Protein AF-C3ZBN2-F1 (afdb_monomer_lite)

Secondary structure (DSSP, 8-state):
--HHHHTT-HHHHHHHHHHHHHHHHHHHHSHHHHTSHHHHHHTTTTSPPPTT--THHHHHHHHHHHHHHHHHHHHHHHHHHHHHHHHHHHHHHHHHHHHHHHHHHHHHHHHHHHHHHHHHHHHHHHHHHHHHHHHHHHHHHHHHHHHHHHHHHHHHHHHHHHHHHHHHHHHHHHHHHHHHHHHHHHHHHHHHHHTSPPEEEEETTEEEEE-GGGSHHHHHHHHHHHHHHHHHHHHHHHHHHHHHHHHHHHHHHHHHHHHHHHHHHHHHHHHHHHHHHHHHHHHHHHHHHHHHHHHHHHHHHHHHHHHHHTT--HHHHTT--HHHHHHHHHTTT--GGG--HHHHHHHHHTTS-----

Foldseek 3Di:
DPPPVVVPDPVVVVVVVVVVVVVLCVQCVDPVSCPDPVNCVLCVVVNHDDPPDDCVVVVVVVVVVVVVVVVVVVVVVVVVVVVVVVVVVVVVVVVVVVVVVVVVVVVVVVVVVVVVVVVVVVVVVVVVVVVVVVVVVVVVVVVVVVVVVVVVVVVVVVVVVVVVVVVVVVVVVVVVVVVVVVVVVVVVVVVVLVVDDFDFDDDPRDTDGDRPPPPPVVVVVVVVVVVVVVVVVVVVVVVVVVVVVVVVVVVVVVVVVVVVVVVVVVVVVVVVVVVVVVVVVVVVVVVLLVVQLVVQVVLLVVLLVLCVVLPHDPVLSVVDDSVVVSVVQVVVVDGSVRRDVVVVVVSVVSNDHDPDD

Structure (mmCIF, N/CA/C/O backbone):
data_AF-C3ZBN2-F1
#
_entry.id   AF-C3ZBN2-F1
#
loop_
_atom_site.group_PDB
_atom_site.id
_atom_site.type_symbol
_atom_site.label_atom_id
_atom_site.label_alt_id
_atom_site.label_comp_id
_atom_site.label_asym_id
_atom_site.label_entity_id
_atom_site.label_seq_id
_atom_site.pdbx_PDB_ins_code
_atom_site.Cartn_x
_atom_site.Cartn_y
_atom_site.Cartn_z
_atom_site.occupancy
_atom_site.B_iso_or_equiv
_atom_site.auth_seq_id
_atom_site.auth_comp_id
_atom_site.auth_asym_id
_atom_site.auth_atom_id
_atom_site.pdbx_PDB_model_num
ATOM 1 N N . MET A 1 1 ? 56.406 -13.272 -60.581 1.00 39.88 1 MET A N 1
ATOM 2 C CA . MET A 1 1 ? 57.512 -12.793 -61.443 1.00 39.88 1 MET A CA 1
ATOM 3 C C . MET A 1 1 ? 57.565 -13.459 -62.835 1.00 39.88 1 MET A C 1
ATOM 5 O O . MET A 1 1 ? 58.467 -13.144 -63.591 1.00 39.88 1 MET A O 1
ATOM 9 N N . PHE A 1 2 ? 56.596 -14.309 -63.231 1.00 39.50 2 PHE A N 1
ATOM 10 C CA . PHE A 1 2 ? 56.596 -15.006 -64.538 1.00 39.50 2 PHE A CA 1
ATOM 11 C C . PHE A 1 2 ? 55.831 -14.295 -65.682 1.00 39.50 2 PHE A C 1
ATOM 13 O O . PHE A 1 2 ? 56.017 -14.656 -66.838 1.00 39.50 2 PHE A O 1
ATOM 20 N N . CYS A 1 3 ? 55.006 -13.272 -65.413 1.00 44.00 3 CYS A N 1
ATOM 21 C CA . CYS A 1 3 ? 54.182 -12.644 -66.464 1.00 44.00 3 CYS A CA 1
ATOM 22 C C . CYS A 1 3 ? 54.918 -11.654 -67.379 1.00 44.00 3 CYS A C 1
ATOM 24 O O . CYS A 1 3 ? 54.464 -11.430 -68.494 1.00 44.00 3 CYS A O 1
ATOM 26 N N . VAL A 1 4 ? 56.032 -11.050 -66.956 1.00 48.91 4 VAL A N 1
ATOM 27 C CA . VAL A 1 4 ? 56.666 -9.979 -67.754 1.00 48.91 4 VAL A CA 1
ATOM 28 C C . VAL A 1 4 ? 57.438 -10.543 -68.957 1.00 48.91 4 VAL A C 1
ATOM 30 O O . VAL A 1 4 ? 57.505 -9.895 -69.998 1.00 48.91 4 VAL A O 1
ATOM 33 N N . HIS A 1 5 ? 57.950 -11.778 -68.874 1.00 47.72 5 HIS A N 1
ATOM 34 C CA . HIS A 1 5 ? 58.738 -12.380 -69.957 1.00 47.72 5 HIS A CA 1
ATOM 35 C C . HIS A 1 5 ? 57.914 -12.919 -71.137 1.00 47.72 5 HIS A C 1
ATOM 37 O O . HIS A 1 5 ? 58.434 -12.946 -72.251 1.00 47.72 5 HIS A O 1
ATOM 43 N N . LEU A 1 6 ? 56.637 -13.284 -70.955 1.00 55.59 6 LEU A N 1
ATOM 44 C CA . LEU A 1 6 ? 55.788 -13.694 -72.088 1.00 55.59 6 LEU A CA 1
ATOM 45 C C . LEU A 1 6 ? 55.342 -12.510 -72.962 1.00 55.59 6 LEU A C 1
ATOM 47 O O . LEU A 1 6 ? 55.090 -12.693 -74.152 1.00 55.59 6 LEU A O 1
ATOM 51 N N . SER A 1 7 ? 55.295 -11.297 -72.405 1.00 60.19 7 SER A N 1
ATOM 52 C CA . SER A 1 7 ? 54.804 -10.091 -73.087 1.00 60.19 7 SER A CA 1
ATOM 53 C C . SER A 1 7 ? 55.649 -9.658 -74.289 1.00 60.19 7 SER A C 1
ATOM 55 O O . SER A 1 7 ? 55.139 -8.957 -75.161 1.00 60.19 7 SER A O 1
ATOM 57 N N . TYR A 1 8 ? 56.916 -10.086 -74.348 1.00 76.00 8 TYR A N 1
ATOM 58 C CA . TYR A 1 8 ? 57.871 -9.715 -75.398 1.00 76.00 8 TYR A CA 1
ATOM 59 C C . TYR A 1 8 ? 58.212 -10.866 -76.360 1.00 76.00 8 TYR A C 1
ATOM 61 O O . TYR A 1 8 ? 59.092 -10.724 -77.207 1.00 76.00 8 TYR A O 1
ATOM 69 N N . HIS A 1 9 ? 57.536 -12.017 -76.257 1.00 85.00 9 HIS A N 1
ATOM 70 C CA . HIS A 1 9 ? 57.807 -13.151 -77.141 1.00 85.00 9 HIS A CA 1
ATOM 71 C C . HIS A 1 9 ? 57.365 -12.837 -78.591 1.00 85.00 9 HIS A C 1
ATOM 73 O O . HIS A 1 9 ? 56.203 -12.471 -78.792 1.00 85.00 9 HIS A O 1
ATOM 79 N N . PRO A 1 10 ? 58.209 -13.031 -79.627 1.00 85.00 10 PRO A N 1
ATOM 80 C CA . PRO A 1 10 ? 57.896 -12.616 -81.001 1.00 85.00 10 PRO A CA 1
ATOM 81 C C . PRO A 1 10 ? 56.586 -13.192 -81.553 1.00 85.00 10 PRO A C 1
ATOM 83 O O . PRO A 1 10 ? 55.800 -12.472 -82.165 1.00 85.00 10 PRO A O 1
ATOM 86 N N . ALA A 1 11 ? 56.302 -14.471 -81.280 1.00 85.94 11 ALA A N 1
ATOM 87 C CA . ALA A 1 11 ? 55.051 -15.102 -81.709 1.00 85.94 11 ALA A CA 1
ATOM 88 C C . ALA A 1 11 ? 53.814 -14.480 -81.032 1.00 85.94 11 ALA A C 1
ATOM 90 O O . ALA A 1 11 ? 52.782 -14.303 -81.676 1.00 85.94 11 ALA A O 1
ATOM 91 N N . PHE A 1 12 ? 53.933 -14.094 -79.755 1.00 86.62 12 PHE A N 1
ATOM 92 C CA . PHE A 1 12 ? 52.861 -13.426 -79.018 1.00 86.62 12 PHE A CA 1
ATOM 93 C C . PHE A 1 12 ? 52.629 -12.012 -79.557 1.00 86.62 12 PHE A C 1
ATOM 95 O O . PHE A 1 12 ? 51.488 -11.633 -79.807 1.00 86.62 12 PHE A O 1
ATOM 102 N N . ILE A 1 13 ? 53.703 -11.258 -79.819 1.00 88.06 13 ILE A N 1
ATOM 103 C CA . ILE A 1 13 ? 53.622 -9.926 -80.436 1.00 88.06 13 ILE A CA 1
ATOM 104 C C . ILE A 1 13 ? 52.955 -10.017 -81.812 1.00 88.06 13 ILE A C 1
ATOM 106 O O . ILE A 1 13 ? 52.037 -9.251 -82.093 1.00 88.06 13 ILE A O 1
ATOM 110 N N . GLN A 1 14 ? 53.355 -10.979 -82.649 1.00 88.62 14 GLN A N 1
ATOM 111 C CA . GLN A 1 14 ? 52.780 -11.147 -83.983 1.00 88.62 14 GLN A CA 1
ATOM 112 C C . GLN A 1 14 ? 51.290 -11.513 -83.922 1.00 88.62 14 GLN A C 1
ATOM 114 O O . GLN A 1 14 ? 50.484 -10.957 -84.670 1.00 88.62 14 GLN A O 1
ATOM 119 N N . GLN A 1 15 ? 50.901 -12.419 -83.021 1.00 89.19 15 GLN A N 1
ATOM 120 C CA . GLN A 1 15 ? 49.498 -12.778 -82.820 1.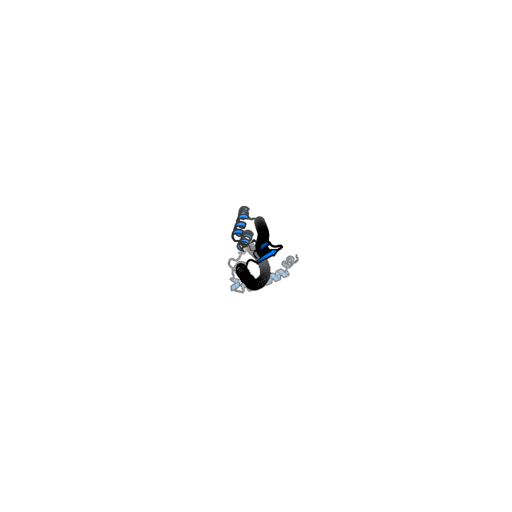00 89.19 15 GLN A CA 1
ATOM 121 C C . GLN A 1 15 ? 48.682 -11.591 -82.292 1.00 89.19 15 GLN A C 1
ATOM 123 O O . GLN A 1 15 ? 47.592 -11.322 -82.799 1.00 89.19 15 GLN A O 1
ATOM 128 N N . ARG A 1 16 ? 49.225 -10.840 -81.328 1.00 88.75 16 ARG A N 1
ATOM 129 C CA . ARG A 1 16 ? 48.601 -9.629 -80.788 1.00 88.75 16 ARG A CA 1
ATOM 130 C C . ARG A 1 16 ? 48.435 -8.559 -81.862 1.00 88.75 16 ARG A C 1
ATOM 132 O O . ARG A 1 16 ? 47.369 -7.963 -81.944 1.00 88.75 16 ARG A O 1
ATOM 139 N N . GLN A 1 17 ? 49.439 -8.349 -82.711 1.00 90.00 17 GLN A N 1
ATOM 140 C CA . GLN A 1 17 ? 49.368 -7.399 -83.820 1.00 90.00 17 GLN A CA 1
ATOM 141 C C . GLN A 1 17 ? 48.275 -7.786 -84.823 1.00 90.00 17 GLN A C 1
ATOM 143 O O . GLN A 1 17 ? 47.502 -6.925 -85.234 1.00 90.00 17 GLN A O 1
ATOM 148 N N . ARG A 1 18 ? 48.165 -9.074 -85.187 1.00 89.88 18 ARG A N 1
ATOM 149 C CA . ARG A 1 18 ? 47.073 -9.559 -86.052 1.00 89.88 18 ARG A CA 1
ATOM 150 C C . ARG A 1 18 ? 45.706 -9.302 -85.419 1.00 89.88 18 ARG A C 1
ATOM 152 O O . ARG A 1 18 ? 44.859 -8.694 -86.059 1.00 89.88 18 ARG A O 1
ATOM 159 N N . GLY A 1 19 ? 45.532 -9.675 -84.151 1.00 92.94 19 GLY A N 1
ATOM 160 C CA . GLY A 1 19 ? 44.279 -9.448 -83.428 1.00 92.94 19 GLY A CA 1
ATOM 161 C C . GLY A 1 19 ? 43.914 -7.966 -83.301 1.00 92.94 19 GLY A C 1
ATOM 162 O O . GLY A 1 19 ? 42.758 -7.606 -83.494 1.00 92.94 19 GLY A O 1
ATOM 163 N N . LEU A 1 20 ? 44.894 -7.093 -83.039 1.00 91.94 20 LEU A N 1
ATOM 164 C CA . LEU A 1 20 ? 44.685 -5.643 -83.022 1.00 91.94 20 LEU A CA 1
ATOM 165 C C . LEU A 1 20 ? 44.275 -5.121 -84.400 1.00 91.94 20 LEU A C 1
ATOM 167 O O . LEU A 1 20 ? 43.335 -4.343 -84.488 1.00 91.94 20 LEU A O 1
ATOM 171 N N . ASN A 1 21 ? 44.917 -5.571 -85.478 1.00 89.25 21 ASN A N 1
ATOM 172 C CA . ASN A 1 21 ? 44.548 -5.162 -86.834 1.00 89.25 21 ASN A CA 1
ATOM 173 C C . ASN A 1 21 ? 43.123 -5.595 -87.205 1.00 89.25 21 ASN A C 1
ATOM 175 O O . ASN A 1 21 ? 42.376 -4.802 -87.780 1.00 89.25 21 ASN A O 1
ATOM 179 N N . ASP A 1 22 ? 42.730 -6.821 -86.856 1.00 93.12 22 ASP A N 1
ATOM 180 C CA . ASP A 1 22 ? 41.368 -7.312 -87.080 1.00 93.12 22 ASP A CA 1
ATOM 181 C C . ASP A 1 22 ? 40.350 -6.525 -86.242 1.00 93.12 22 ASP A C 1
ATOM 183 O O . ASP A 1 22 ? 39.301 -6.125 -86.748 1.00 93.12 22 ASP A O 1
ATOM 187 N N . PHE A 1 23 ? 40.684 -6.224 -84.983 1.00 92.75 23 PHE A N 1
ATOM 188 C CA . PHE A 1 23 ? 39.873 -5.374 -84.114 1.00 92.75 23 PHE A CA 1
ATOM 189 C C . PHE A 1 23 ? 39.684 -3.972 -84.701 1.00 92.75 23 PHE A C 1
ATOM 191 O O . PHE A 1 23 ? 38.551 -3.514 -84.819 1.00 92.75 23 PHE A O 1
ATOM 198 N N . ILE A 1 24 ? 40.767 -3.314 -85.121 1.00 92.94 24 ILE A N 1
ATOM 199 C CA . ILE A 1 24 ? 40.727 -1.982 -85.737 1.00 92.94 24 ILE A CA 1
ATOM 200 C C . ILE A 1 24 ? 39.868 -2.013 -87.003 1.00 92.94 24 ILE A C 1
ATOM 202 O O . ILE A 1 24 ? 39.017 -1.146 -87.189 1.00 92.94 24 ILE A O 1
ATOM 206 N N . ARG A 1 25 ? 40.039 -3.031 -87.856 1.00 91.25 25 ARG A N 1
ATOM 207 C CA . ARG A 1 25 ? 39.244 -3.195 -89.080 1.00 91.25 25 ARG A CA 1
ATOM 208 C C . ARG A 1 25 ? 37.753 -3.320 -88.773 1.00 91.25 25 ARG A C 1
ATOM 210 O O . ARG A 1 25 ? 36.946 -2.676 -89.435 1.00 91.25 25 ARG A O 1
ATOM 217 N N . ASN A 1 26 ? 37.392 -4.112 -87.767 1.00 92.44 26 ASN A N 1
ATOM 218 C CA . ASN A 1 26 ? 36.001 -4.278 -87.350 1.00 92.44 26 ASN A CA 1
ATOM 219 C C . ASN A 1 26 ? 35.431 -2.990 -86.739 1.00 92.44 26 ASN A C 1
ATOM 221 O O . ASN A 1 26 ? 34.313 -2.595 -87.068 1.00 92.44 26 ASN A O 1
ATOM 225 N N . LEU A 1 27 ? 36.214 -2.313 -85.896 1.00 91.81 27 LEU A N 1
ATOM 226 C CA . LEU A 1 27 ? 35.835 -1.068 -85.233 1.00 91.81 27 LEU A CA 1
ATOM 227 C C . LEU A 1 27 ? 35.594 0.064 -86.241 1.00 91.81 27 LEU A C 1
ATOM 229 O O . LEU A 1 27 ? 34.576 0.749 -86.167 1.00 91.81 27 LEU A O 1
ATOM 233 N N . LEU A 1 28 ? 36.496 0.231 -87.213 1.00 90.62 28 LEU A N 1
ATOM 234 C CA . LEU A 1 28 ? 36.374 1.239 -88.271 1.00 90.62 28 LEU A CA 1
ATOM 235 C C . LEU A 1 28 ? 35.364 0.840 -89.361 1.00 90.62 28 LEU A C 1
ATOM 237 O O . LEU A 1 28 ? 34.822 1.709 -90.039 1.00 90.62 28 LEU A O 1
ATOM 241 N N . GLY A 1 29 ? 35.069 -0.456 -89.512 1.00 89.12 29 GLY A N 1
ATOM 242 C CA . GLY A 1 29 ? 34.026 -0.957 -90.411 1.00 89.12 29 GLY A CA 1
ATOM 243 C C . GLY A 1 29 ? 32.601 -0.629 -89.946 1.00 89.12 29 GLY A C 1
ATOM 244 O O . GLY A 1 29 ? 31.683 -0.564 -90.764 1.00 89.12 29 GLY A O 1
ATOM 245 N N . GLN A 1 30 ? 32.398 -0.375 -88.649 1.00 91.81 30 GLN A N 1
ATOM 246 C CA . GLN A 1 30 ? 31.110 0.032 -88.088 1.00 91.81 30 GLN A CA 1
ATOM 247 C C . GLN A 1 30 ? 30.979 1.561 -88.069 1.00 91.81 30 GLN A C 1
ATOM 249 O O . GLN A 1 30 ? 31.547 2.242 -87.217 1.00 91.81 30 GLN A O 1
ATOM 254 N N . ARG A 1 31 ? 30.167 2.108 -88.985 1.00 87.56 31 ARG A N 1
ATOM 255 C CA . ARG A 1 31 ? 30.022 3.561 -89.213 1.00 87.56 31 ARG A CA 1
ATOM 256 C C . ARG A 1 31 ? 29.735 4.376 -87.947 1.00 87.56 31 ARG A C 1
ATOM 258 O O . ARG A 1 31 ? 30.247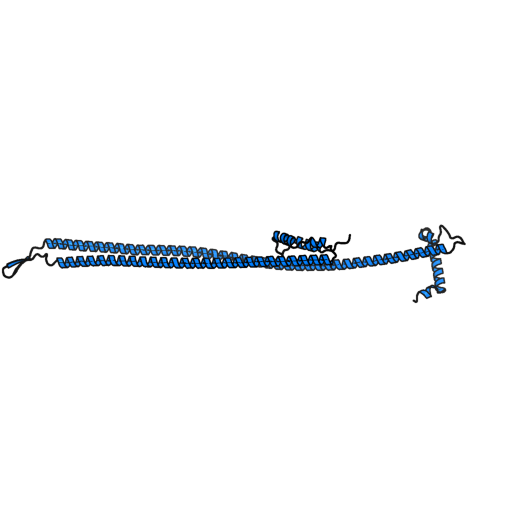 5.483 -87.816 1.00 87.56 31 ARG A O 1
ATOM 265 N N . GLU A 1 32 ? 28.922 3.855 -87.036 1.00 91.06 32 GLU A N 1
ATOM 266 C CA . GLU A 1 32 ? 28.539 4.572 -85.814 1.00 91.06 32 GLU A CA 1
ATOM 267 C C . GLU A 1 32 ? 29.631 4.519 -84.735 1.00 91.06 32 GLU A C 1
ATOM 269 O O . GLU A 1 32 ? 29.850 5.504 -84.033 1.00 91.06 32 GLU A O 1
ATOM 274 N N . MET A 1 33 ? 30.401 3.428 -84.663 1.00 88.31 33 MET A N 1
ATOM 275 C CA . MET A 1 33 ? 31.560 3.332 -83.767 1.00 88.31 33 MET A CA 1
ATOM 276 C C . MET A 1 33 ? 32.715 4.210 -84.246 1.00 88.31 33 MET A C 1
ATOM 278 O O . MET A 1 33 ? 33.300 4.935 -83.442 1.00 88.31 33 MET A O 1
ATOM 282 N N . ALA A 1 34 ? 32.981 4.232 -85.555 1.00 88.25 34 ALA A N 1
ATOM 283 C CA . ALA A 1 34 ? 34.007 5.079 -86.161 1.00 88.25 34 ALA A CA 1
ATOM 284 C C . ALA A 1 34 ? 33.775 6.586 -85.919 1.00 88.25 34 ALA A C 1
ATOM 286 O O . ALA A 1 34 ? 34.729 7.356 -85.856 1.00 88.25 34 ALA A O 1
ATOM 287 N N . LYS A 1 35 ? 32.514 7.013 -85.752 1.00 89.75 35 LYS A N 1
ATOM 288 C CA . LYS A 1 35 ? 32.147 8.406 -85.437 1.00 89.75 35 LYS A CA 1
ATOM 289 C C . LYS A 1 35 ? 32.168 8.735 -83.944 1.00 89.75 35 LYS A C 1
ATOM 291 O O . LYS A 1 35 ? 32.050 9.911 -83.591 1.00 89.75 35 LYS A O 1
ATOM 296 N N . SER A 1 36 ? 32.257 7.735 -83.069 1.00 91.88 36 SER A N 1
ATOM 297 C CA . SER A 1 36 ? 32.242 7.972 -81.628 1.00 91.88 36 SER A CA 1
ATOM 298 C C . SER A 1 36 ? 33.463 8.794 -81.206 1.00 91.88 36 SER A C 1
ATOM 300 O O . SER A 1 36 ? 34.564 8.621 -81.735 1.00 91.88 36 SER A O 1
ATOM 302 N N . LEU A 1 37 ? 33.267 9.707 -80.251 1.00 84.25 37 LEU A N 1
ATOM 303 C CA . LEU A 1 37 ? 34.324 10.600 -79.774 1.00 84.25 37 LEU A CA 1
ATOM 304 C C . LEU A 1 37 ? 35.581 9.841 -79.295 1.00 84.25 37 LEU A C 1
ATOM 306 O O . LEU A 1 37 ? 36.670 10.232 -79.709 1.00 84.25 37 LEU A O 1
ATOM 310 N N . PRO A 1 38 ? 35.484 8.731 -78.531 1.00 85.31 38 PRO A N 1
ATOM 311 C CA . PRO A 1 38 ? 36.670 7.991 -78.095 1.00 85.31 38 PRO A CA 1
ATOM 312 C C . PRO A 1 38 ? 37.481 7.411 -79.257 1.00 85.31 38 PRO A C 1
ATOM 314 O O . PRO A 1 38 ? 38.706 7.476 -79.240 1.00 85.31 38 PRO A O 1
ATOM 317 N N . VAL A 1 39 ? 36.815 6.882 -80.290 1.00 87.62 39 VAL A N 1
ATOM 318 C CA . VAL A 1 39 ? 37.485 6.297 -81.465 1.00 87.62 39 VAL A CA 1
ATOM 319 C C . VAL A 1 39 ? 38.139 7.389 -82.309 1.00 87.62 39 VAL A C 1
ATOM 321 O O . VAL A 1 39 ? 39.295 7.249 -82.707 1.00 87.62 39 VAL A O 1
ATOM 324 N N . ARG A 1 40 ? 37.439 8.509 -82.526 1.00 87.25 40 ARG A N 1
ATOM 325 C CA . ARG A 1 40 ? 37.986 9.672 -83.239 1.00 87.25 40 ARG A CA 1
ATOM 326 C C . ARG A 1 40 ? 39.199 10.268 -82.530 1.00 87.25 40 ARG A C 1
ATOM 328 O O . ARG A 1 40 ? 40.177 10.583 -83.201 1.00 87.25 40 ARG A O 1
ATOM 335 N N . MET A 1 41 ? 39.159 10.367 -81.199 1.00 82.31 41 MET A N 1
ATOM 336 C CA . MET A 1 41 ? 40.287 10.837 -80.391 1.00 82.31 41 MET A CA 1
ATOM 337 C C . MET A 1 41 ? 41.461 9.851 -80.415 1.00 82.31 41 MET A C 1
ATOM 339 O O . MET A 1 41 ? 42.587 10.273 -80.655 1.00 82.31 41 MET A O 1
ATOM 343 N N . PHE A 1 42 ? 41.206 8.550 -80.235 1.00 84.75 42 PHE A N 1
ATOM 344 C CA . PHE A 1 42 ? 42.252 7.521 -80.191 1.00 84.75 42 PHE A CA 1
ATOM 345 C C . PHE A 1 42 ? 43.035 7.417 -81.507 1.00 84.75 42 PHE A C 1
ATOM 347 O O . PHE A 1 42 ? 44.262 7.382 -81.496 1.00 84.75 42 PHE A O 1
ATOM 354 N N . PHE A 1 43 ? 42.341 7.399 -82.651 1.00 84.88 43 PHE A N 1
ATOM 355 C CA . PHE A 1 43 ? 42.983 7.348 -83.974 1.00 84.88 43 PHE A CA 1
ATOM 356 C C . PHE A 1 43 ? 43.329 8.727 -84.545 1.00 84.88 43 PHE A C 1
ATOM 358 O O . PHE A 1 43 ? 43.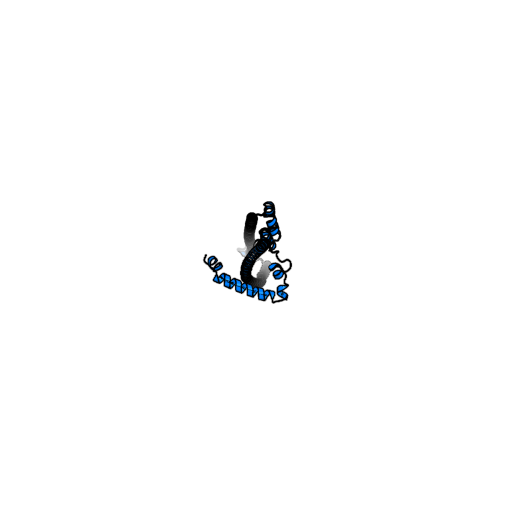824 8.803 -85.668 1.00 84.88 43 PHE A O 1
ATOM 365 N N . ARG A 1 44 ? 43.046 9.811 -83.809 1.00 81.25 44 ARG A N 1
ATOM 366 C CA . ARG A 1 44 ? 43.211 11.199 -84.265 1.00 81.25 44 ARG A CA 1
ATOM 367 C C . ARG A 1 44 ? 42.581 11.463 -85.643 1.00 81.25 44 ARG A C 1
ATOM 369 O O . ARG A 1 44 ? 43.163 12.146 -86.478 1.00 81.25 44 ARG A O 1
ATOM 376 N N . LEU A 1 45 ? 41.372 10.944 -85.883 1.00 83.75 45 LEU A N 1
ATOM 377 C CA . LEU A 1 45 ? 40.708 11.024 -87.198 1.00 83.75 45 LEU A CA 1
ATOM 378 C C . LEU A 1 45 ? 40.402 12.464 -87.643 1.00 83.75 45 LEU A C 1
ATOM 380 O O . LEU A 1 45 ? 40.306 12.721 -88.839 1.00 83.75 45 LEU A O 1
ATOM 384 N N . ASP A 1 46 ? 40.255 13.387 -86.691 1.00 85.38 46 ASP A N 1
ATOM 385 C CA . ASP A 1 46 ? 39.961 14.802 -86.956 1.00 85.38 46 ASP A CA 1
ATOM 386 C C . ASP A 1 46 ? 41.213 15.684 -87.065 1.00 85.38 46 ASP A C 1
ATOM 388 O O . ASP A 1 46 ? 41.138 16.783 -87.605 1.00 85.38 46 ASP A O 1
ATOM 392 N N . ASN A 1 47 ? 42.349 15.220 -86.536 1.00 82.38 47 ASN A N 1
ATOM 393 C CA . ASN A 1 47 ? 43.622 15.940 -86.553 1.00 82.38 47 ASN A CA 1
ATOM 394 C C . ASN A 1 47 ? 44.786 14.939 -86.697 1.00 82.38 47 ASN A C 1
ATOM 396 O O . ASN A 1 47 ? 45.462 14.644 -85.697 1.00 82.38 47 ASN A O 1
ATOM 400 N N . PRO A 1 48 ? 44.953 14.345 -87.896 1.00 79.69 48 PRO A N 1
ATOM 401 C CA . PRO A 1 48 ? 45.924 13.283 -88.126 1.00 79.69 48 PRO A CA 1
ATOM 402 C C . PRO A 1 48 ? 47.354 13.803 -87.925 1.00 79.69 48 PRO A C 1
ATOM 404 O O . PRO A 1 48 ? 47.628 14.952 -88.267 1.00 79.69 48 PRO A O 1
ATOM 407 N N . PRO A 1 49 ? 48.266 12.980 -87.382 1.00 74.19 49 PRO A N 1
ATOM 408 C CA . PRO A 1 49 ? 49.633 13.412 -87.128 1.00 74.19 49 PRO A CA 1
ATOM 409 C C . PRO A 1 49 ? 50.387 13.705 -88.430 1.00 74.19 49 PRO A C 1
ATOM 411 O O . PRO A 1 49 ? 50.276 12.954 -89.404 1.00 74.19 49 PRO A O 1
ATOM 414 N N . GLU A 1 50 ? 51.175 14.781 -88.447 1.00 76.12 50 GLU A N 1
ATOM 415 C CA . GLU A 1 50 ? 52.066 15.079 -89.570 1.00 76.12 50 GLU A CA 1
ATOM 416 C C . GLU A 1 50 ? 53.246 14.085 -89.604 1.00 76.12 50 GLU A C 1
ATOM 418 O O . GLU A 1 50 ? 53.634 13.561 -88.560 1.00 76.12 50 GLU A O 1
ATOM 423 N N . PRO A 1 51 ? 53.876 13.815 -90.768 1.00 71.94 51 PRO A N 1
ATOM 424 C CA . PRO A 1 51 ? 54.965 12.831 -90.883 1.00 71.94 51 PRO A CA 1
ATOM 425 C C . PRO A 1 51 ? 56.189 13.085 -89.987 1.00 71.94 51 PRO A C 1
ATOM 427 O O . PRO A 1 51 ? 57.049 12.214 -89.876 1.00 71.94 51 PRO A O 1
ATOM 430 N N . HIS A 1 52 ? 56.285 14.279 -89.401 1.00 66.81 52 HIS A N 1
ATOM 431 C CA . HIS A 1 52 ? 57.352 14.719 -88.508 1.00 66.81 52 HIS A CA 1
ATOM 432 C C . HIS A 1 52 ? 56.854 15.047 -87.089 1.00 66.81 52 HIS A C 1
ATOM 434 O O . HIS A 1 52 ? 57.641 15.544 -86.289 1.00 66.81 52 HIS A O 1
ATOM 440 N N . GLU A 1 53 ? 55.572 14.813 -86.772 1.00 67.00 53 GLU A N 1
ATOM 441 C CA . GLU A 1 53 ? 55.107 14.902 -85.386 1.00 67.00 53 GLU A CA 1
ATOM 442 C C . GLU A 1 53 ? 55.792 13.804 -84.561 1.00 67.00 53 GLU A C 1
ATOM 444 O O . GLU A 1 53 ? 55.656 12.608 -84.842 1.00 67.00 53 GLU A O 1
ATOM 449 N N . ASP A 1 54 ? 56.530 14.220 -83.532 1.00 64.06 54 ASP A N 1
ATOM 450 C CA . ASP A 1 54 ? 57.207 13.314 -82.614 1.00 64.06 54 ASP A CA 1
ATOM 451 C C . ASP A 1 54 ? 56.199 12.505 -81.777 1.00 64.06 54 ASP A C 1
ATOM 453 O O . ASP A 1 54 ? 55.085 12.939 -81.471 1.00 64.06 54 ASP A O 1
ATOM 457 N N . LEU A 1 55 ? 56.626 11.310 -81.354 1.00 73.25 55 LEU A N 1
ATOM 458 C CA . LEU A 1 55 ? 55.882 10.332 -80.535 1.00 73.25 55 LEU A CA 1
ATOM 459 C C . LEU A 1 55 ? 55.281 10.889 -79.223 1.00 73.25 55 LEU A C 1
ATOM 461 O O . LEU A 1 55 ? 54.526 10.187 -78.546 1.00 73.25 55 LEU A O 1
ATOM 465 N N . GLU A 1 56 ? 55.600 12.129 -78.866 1.00 78.06 56 GLU A N 1
ATOM 466 C CA . GLU A 1 56 ? 55.211 12.832 -77.6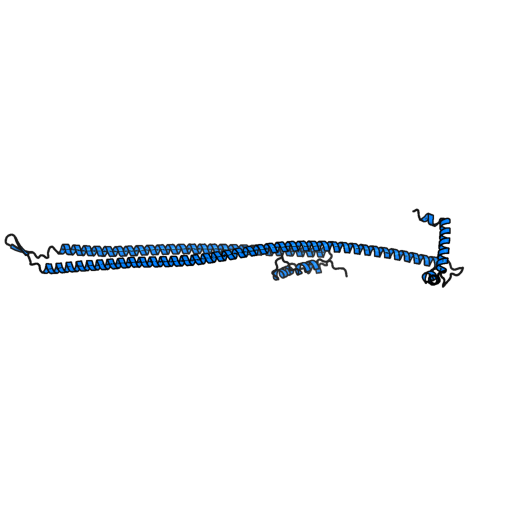47 1.00 78.06 56 GLU A CA 1
ATOM 467 C C . GLU A 1 56 ? 53.687 12.900 -77.454 1.00 78.06 56 GLU A C 1
ATOM 469 O O . GLU A 1 56 ? 53.187 12.556 -76.384 1.00 78.06 56 GLU A O 1
ATOM 474 N N . ALA A 1 57 ? 52.912 13.233 -78.493 1.00 73.94 57 ALA A N 1
ATOM 475 C CA . ALA A 1 57 ? 51.452 13.336 -78.374 1.00 73.94 57 ALA A CA 1
ATOM 476 C C . ALA A 1 57 ? 50.788 11.989 -78.017 1.00 73.94 57 ALA A C 1
ATOM 478 O O . ALA A 1 57 ? 49.839 11.938 -77.231 1.00 73.94 57 ALA A O 1
ATOM 479 N N . SER A 1 58 ? 51.308 10.880 -78.558 1.00 76.06 58 SER A N 1
ATOM 480 C CA . SER A 1 58 ? 50.828 9.536 -78.215 1.00 76.06 58 SER A CA 1
ATOM 481 C C . SER A 1 58 ? 51.229 9.139 -76.796 1.00 76.06 58 SER A C 1
ATOM 483 O O . SER A 1 58 ? 50.454 8.459 -76.125 1.00 76.06 58 SER A O 1
ATOM 485 N N . GLN A 1 59 ? 52.419 9.537 -76.342 1.00 82.31 59 GLN A N 1
ATOM 486 C CA . GLN A 1 59 ? 52.884 9.267 -74.982 1.00 82.31 59 GLN A CA 1
ATOM 487 C C . GLN A 1 59 ? 52.027 10.011 -73.956 1.00 82.31 59 GLN A C 1
ATOM 489 O O . GLN A 1 59 ? 51.535 9.382 -73.026 1.00 82.31 59 GLN A O 1
ATOM 494 N N . LEU A 1 60 ? 51.753 11.301 -74.181 1.00 82.81 60 LEU A N 1
ATOM 495 C CA . LEU A 1 60 ? 50.894 12.113 -73.312 1.00 82.81 60 LEU A CA 1
ATOM 496 C C . LEU A 1 60 ? 49.479 11.533 -73.183 1.00 82.81 60 LEU A C 1
ATOM 498 O O . LEU A 1 60 ? 48.930 11.469 -72.083 1.00 82.81 60 LEU A O 1
ATOM 502 N N . TYR A 1 61 ? 48.894 11.065 -74.290 1.00 80.62 61 TYR A N 1
ATOM 503 C CA . TYR A 1 61 ? 47.575 10.434 -74.262 1.00 80.62 61 TYR A CA 1
ATOM 504 C C . TYR A 1 61 ? 47.579 9.100 -73.497 1.00 80.62 61 TYR A C 1
ATOM 506 O O . TYR A 1 61 ? 46.696 8.862 -72.670 1.00 80.62 61 TYR A O 1
ATOM 514 N N . CYS A 1 62 ? 48.586 8.248 -73.719 1.00 83.25 62 CYS A N 1
ATOM 515 C CA . CYS A 1 62 ? 48.751 7.008 -72.958 1.00 83.25 62 CYS A CA 1
ATOM 516 C C . CYS A 1 62 ? 48.919 7.281 -71.457 1.00 83.25 62 CYS A C 1
ATOM 518 O O . CYS A 1 62 ? 48.239 6.643 -70.656 1.00 83.25 62 CYS A O 1
ATOM 520 N N . SER A 1 63 ? 49.740 8.264 -71.078 1.00 86.62 63 SER A N 1
ATOM 521 C CA . SER A 1 63 ? 49.913 8.669 -69.679 1.00 86.62 63 SER A CA 1
ATOM 522 C C . SER A 1 63 ? 48.605 9.166 -69.055 1.00 86.62 63 SER A C 1
ATOM 524 O O . SER A 1 63 ? 48.256 8.749 -67.957 1.00 86.62 63 SER A O 1
ATOM 526 N N . SER A 1 64 ? 47.803 9.954 -69.779 1.00 87.25 64 SER A N 1
ATOM 527 C CA . SER A 1 64 ? 46.487 10.398 -69.292 1.00 87.25 64 SER A CA 1
ATOM 528 C C . SER A 1 64 ? 45.506 9.236 -69.053 1.00 87.25 64 SER A C 1
ATOM 530 O O . SER A 1 64 ? 44.720 9.257 -68.097 1.00 87.25 64 SER A O 1
ATOM 532 N N . LEU A 1 65 ? 45.546 8.192 -69.887 1.00 85.44 65 LEU A N 1
ATOM 533 C CA . LEU A 1 65 ? 44.754 6.978 -69.665 1.00 85.44 65 LEU A CA 1
ATOM 534 C C . LEU A 1 65 ? 45.255 6.181 -68.456 1.00 85.44 65 LEU A C 1
ATOM 536 O O . LEU A 1 65 ? 44.438 5.654 -67.701 1.00 85.44 65 LEU A O 1
ATOM 540 N N . GLU A 1 66 ? 46.570 6.102 -68.252 1.00 91.44 66 GLU A N 1
ATOM 541 C CA . GLU A 1 66 ? 47.160 5.482 -67.062 1.00 91.44 66 GLU A CA 1
ATOM 542 C C . GLU A 1 66 ? 46.717 6.210 -65.787 1.00 91.44 66 GLU A C 1
ATOM 544 O O . GLU A 1 66 ? 46.244 5.553 -64.855 1.00 91.44 66 GLU A O 1
ATOM 549 N N . ASP A 1 67 ? 46.739 7.545 -65.786 1.00 92.94 67 ASP A N 1
ATOM 550 C CA . ASP A 1 67 ? 46.231 8.374 -64.687 1.00 92.94 67 ASP A CA 1
ATOM 551 C C . ASP A 1 67 ? 44.741 8.116 -64.426 1.00 92.94 67 ASP A C 1
ATOM 553 O O . ASP A 1 67 ? 44.314 7.944 -63.281 1.00 92.94 67 ASP A O 1
ATOM 557 N N . THR A 1 68 ? 43.943 8.004 -65.492 1.00 90.69 68 THR A N 1
ATOM 558 C CA . THR A 1 68 ? 42.512 7.681 -65.392 1.00 90.69 68 THR A CA 1
ATOM 559 C C . THR A 1 68 ? 42.297 6.298 -64.774 1.00 90.69 68 THR A C 1
ATOM 561 O O . THR A 1 68 ? 41.444 6.127 -63.903 1.00 90.69 68 THR A O 1
ATOM 564 N N . VAL A 1 69 ? 43.086 5.295 -65.168 1.00 92.38 69 VAL A N 1
ATOM 565 C CA . VAL A 1 69 ? 43.018 3.943 -64.593 1.00 92.38 69 VAL A CA 1
ATOM 566 C C . VAL A 1 69 ? 43.430 3.945 -63.123 1.00 92.38 69 VAL A C 1
ATOM 568 O O . VAL A 1 69 ? 42.810 3.244 -62.320 1.00 92.38 69 VAL A O 1
ATOM 571 N N . VAL A 1 70 ? 44.454 4.714 -62.749 1.00 94.75 70 VAL A N 1
ATOM 572 C CA . VAL A 1 70 ? 44.864 4.878 -61.347 1.00 94.75 70 VAL A CA 1
ATOM 573 C C . VAL A 1 70 ? 43.736 5.518 -60.538 1.00 94.75 70 VAL A C 1
ATOM 575 O O . VAL A 1 70 ? 43.380 4.989 -59.485 1.00 94.75 70 VAL A O 1
ATOM 578 N N . SER A 1 71 ? 43.119 6.580 -61.060 1.00 94.69 71 SER A N 1
ATOM 579 C CA . SER A 1 71 ? 41.982 7.257 -60.429 1.00 94.69 71 SER A CA 1
ATOM 580 C C . SER A 1 71 ? 40.783 6.320 -60.241 1.00 94.69 71 SER A C 1
ATOM 582 O O . SER A 1 71 ? 40.266 6.199 -59.132 1.00 94.69 71 SER A O 1
ATOM 584 N N . LEU A 1 72 ? 40.398 5.565 -61.275 1.00 94.50 72 LEU A N 1
ATOM 585 C CA . LEU A 1 72 ? 39.297 4.598 -61.195 1.00 94.50 72 LEU A CA 1
ATOM 586 C C . LEU A 1 72 ? 39.588 3.449 -60.223 1.00 94.50 72 LEU A C 1
ATOM 588 O O . LEU A 1 72 ? 38.693 2.990 -59.516 1.00 94.50 72 LEU A O 1
ATOM 592 N N . LYS A 1 73 ? 40.836 2.972 -60.159 1.00 94.00 73 LYS A N 1
ATOM 593 C CA . LYS A 1 73 ? 41.238 1.963 -59.170 1.00 94.00 73 LYS A CA 1
ATOM 594 C C . LYS A 1 73 ? 41.155 2.502 -57.750 1.00 94.00 73 LYS A C 1
ATOM 596 O O . LYS A 1 73 ? 40.749 1.757 -56.865 1.00 94.00 73 LYS A O 1
ATOM 601 N N . GLN A 1 74 ? 41.539 3.757 -57.535 1.00 95.00 74 GLN A N 1
ATOM 602 C CA . GLN A 1 74 ? 41.403 4.384 -56.228 1.00 95.00 74 GLN A CA 1
ATOM 603 C C . GLN A 1 74 ? 39.928 4.527 -55.848 1.00 95.00 74 GLN A C 1
ATOM 605 O O . GLN A 1 74 ? 39.542 4.068 -54.782 1.00 95.00 74 GLN A O 1
ATOM 610 N N . HIS A 1 75 ? 39.094 5.016 -56.767 1.00 95.12 75 HIS A N 1
ATOM 611 C CA . HIS A 1 75 ? 37.658 5.146 -56.538 1.00 95.12 75 HIS A CA 1
ATOM 612 C C . HIS A 1 75 ? 36.981 3.807 -56.203 1.00 95.12 75 HIS A C 1
ATOM 614 O O . HIS A 1 75 ? 36.172 3.740 -55.283 1.00 95.12 75 HIS A O 1
ATOM 620 N N . ASN A 1 76 ? 37.351 2.719 -56.889 1.00 94.38 76 ASN A N 1
ATOM 621 C CA . ASN A 1 76 ? 36.847 1.385 -56.552 1.00 94.38 76 ASN A CA 1
ATOM 622 C C . ASN A 1 76 ? 37.243 0.948 -55.135 1.00 94.38 76 ASN A C 1
ATOM 624 O O . ASN A 1 76 ? 36.412 0.382 -54.434 1.00 94.38 76 ASN A O 1
ATOM 628 N N . ARG A 1 77 ? 38.476 1.228 -54.689 1.00 95.81 77 ARG A N 1
ATOM 629 C CA . ARG A 1 77 ? 38.898 0.915 -53.311 1.00 95.81 77 ARG A CA 1
ATOM 630 C C . ARG A 1 77 ? 38.121 1.725 -52.281 1.00 95.81 77 ARG A C 1
ATOM 632 O O . ARG A 1 77 ? 37.771 1.189 -51.235 1.00 95.81 77 ARG A O 1
ATOM 639 N N . ASP A 1 78 ? 37.864 2.996 -52.575 1.00 95.56 78 ASP A N 1
ATOM 640 C CA . ASP A 1 78 ? 37.110 3.874 -51.682 1.00 95.56 78 ASP A CA 1
ATOM 641 C C . ASP A 1 78 ? 35.661 3.372 -51.537 1.00 95.56 78 ASP A C 1
ATOM 643 O O . ASP A 1 78 ? 35.162 3.246 -50.420 1.00 95.56 78 ASP A O 1
ATOM 647 N N . LEU A 1 79 ? 35.024 2.973 -52.646 1.00 96.00 79 LEU A N 1
ATOM 648 C CA . LEU A 1 79 ? 33.691 2.355 -52.636 1.00 96.00 79 LEU A CA 1
ATOM 649 C C . LEU A 1 79 ? 33.670 1.002 -51.911 1.00 96.00 79 LEU A C 1
ATOM 651 O O . LEU A 1 79 ? 32.732 0.713 -51.173 1.00 96.00 79 LEU A O 1
ATOM 655 N N . GLU A 1 80 ? 34.688 0.159 -52.097 1.00 95.19 80 GLU A N 1
ATOM 656 C CA . GLU A 1 80 ? 34.811 -1.108 -51.364 1.00 95.19 80 GLU A CA 1
ATOM 657 C C . GLU A 1 80 ? 34.915 -0.873 -49.850 1.00 95.19 80 GLU A C 1
ATOM 659 O O . GLU A 1 80 ? 34.263 -1.573 -49.073 1.00 95.19 80 GLU A O 1
ATOM 664 N N . ALA A 1 81 ? 35.682 0.137 -49.429 1.00 95.44 81 ALA A N 1
ATOM 665 C CA . ALA A 1 81 ? 35.793 0.519 -48.025 1.00 95.44 81 ALA A CA 1
ATOM 666 C C . ALA A 1 81 ? 34.460 1.041 -47.462 1.00 95.44 81 ALA A C 1
ATOM 668 O O . ALA A 1 81 ? 34.088 0.684 -46.344 1.00 95.44 81 ALA A O 1
ATOM 669 N N . GLU A 1 82 ? 33.71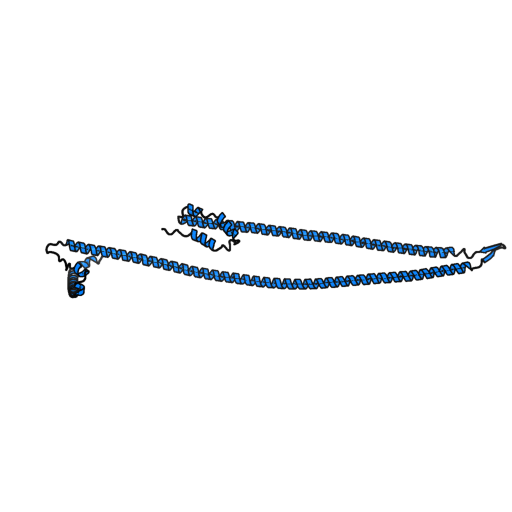6 1.834 -48.236 1.00 95.38 82 GLU A N 1
ATOM 670 C CA . GLU A 1 82 ? 32.392 2.335 -47.850 1.00 95.38 82 GLU A CA 1
ATOM 671 C C . GLU A 1 82 ? 31.368 1.199 -47.703 1.00 95.38 82 GLU A C 1
ATOM 673 O O . GLU A 1 82 ? 30.628 1.141 -46.719 1.00 95.38 82 GLU A O 1
ATOM 678 N N . VAL A 1 83 ? 31.361 0.240 -48.635 1.00 93.50 83 VAL A N 1
ATOM 679 C CA . VAL A 1 83 ? 30.500 -0.951 -48.550 1.00 93.50 83 VAL A CA 1
ATOM 680 C C . VAL A 1 83 ? 30.806 -1.764 -47.295 1.00 93.50 83 VAL A C 1
ATOM 682 O O . VAL A 1 83 ? 29.880 -2.236 -46.629 1.00 93.50 83 VAL A O 1
ATOM 685 N N . GLU A 1 84 ? 32.081 -1.930 -46.952 1.00 94.62 84 GLU A N 1
ATOM 686 C CA . GLU A 1 84 ? 32.464 -2.691 -45.766 1.00 94.62 84 GLU A CA 1
ATOM 687 C C . GLU A 1 84 ? 32.111 -1.949 -44.467 1.00 94.62 84 GLU A C 1
ATOM 689 O O . GLU A 1 84 ? 31.620 -2.568 -43.520 1.00 94.62 84 GLU A O 1
ATOM 694 N N . ALA A 1 85 ? 32.238 -0.618 -44.447 1.00 94.00 85 ALA A N 1
ATOM 695 C CA . ALA A 1 85 ? 31.768 0.210 -43.338 1.00 94.00 85 ALA A CA 1
ATOM 696 C C . ALA A 1 85 ? 30.248 0.077 -43.130 1.00 94.00 85 ALA A C 1
ATOM 698 O O . ALA A 1 85 ? 29.800 -0.211 -42.019 1.00 94.00 85 ALA A O 1
ATOM 699 N N . MET A 1 86 ? 29.451 0.172 -44.202 1.00 92.12 86 MET A N 1
ATOM 700 C CA . MET A 1 86 ? 27.994 -0.003 -44.121 1.00 92.12 86 MET A CA 1
ATOM 701 C C . MET A 1 86 ? 27.588 -1.403 -43.639 1.00 92.12 86 MET A C 1
ATOM 703 O O . MET A 1 86 ? 26.612 -1.558 -42.902 1.00 92.12 86 MET A O 1
ATOM 707 N N . ARG A 1 87 ? 28.326 -2.451 -44.024 1.00 93.19 87 ARG A N 1
ATOM 708 C CA . ARG A 1 87 ? 28.085 -3.815 -43.522 1.00 93.19 87 ARG A CA 1
ATOM 709 C C . ARG A 1 87 ? 28.346 -3.929 -42.025 1.00 93.19 87 ARG A C 1
ATOM 711 O O . ARG A 1 87 ? 27.563 -4.584 -41.334 1.00 93.19 87 ARG A O 1
ATOM 718 N N . ALA A 1 88 ? 29.410 -3.298 -41.532 1.00 92.62 88 ALA A N 1
ATOM 719 C CA . ALA A 1 88 ? 29.724 -3.268 -40.109 1.00 92.62 88 ALA A CA 1
ATOM 720 C C . ALA A 1 88 ? 28.634 -2.535 -39.306 1.00 92.62 88 ALA A C 1
ATOM 722 O O . ALA A 1 88 ? 28.178 -3.053 -38.286 1.00 92.62 88 ALA A O 1
ATOM 723 N N . GLU A 1 89 ? 28.146 -1.393 -39.801 1.00 89.94 89 GLU A N 1
ATOM 724 C CA . GLU A 1 89 ? 27.028 -0.667 -39.181 1.00 89.94 89 GLU A CA 1
ATOM 725 C C . GLU A 1 89 ? 25.743 -1.504 -39.154 1.00 89.94 89 GLU A C 1
ATOM 727 O O . GLU A 1 89 ? 25.100 -1.622 -38.111 1.00 89.94 89 GLU A O 1
ATOM 732 N N . LEU A 1 90 ? 25.390 -2.169 -40.259 1.00 84.81 90 LEU A N 1
ATOM 733 C CA . LEU A 1 90 ? 24.221 -3.055 -40.303 1.00 84.81 90 LEU A CA 1
ATOM 734 C C . LEU A 1 90 ? 24.331 -4.234 -39.327 1.00 84.81 90 LEU A C 1
ATOM 736 O O . LEU A 1 90 ? 23.326 -4.638 -38.738 1.00 84.81 90 LEU A O 1
ATOM 740 N N . ALA A 1 91 ? 25.526 -4.800 -39.152 1.00 88.25 91 ALA A N 1
ATOM 741 C CA . ALA A 1 91 ? 25.758 -5.854 -38.168 1.00 88.25 91 ALA A CA 1
ATOM 742 C C . ALA A 1 91 ? 25.559 -5.334 -36.735 1.00 88.25 91 ALA A C 1
ATOM 744 O O . ALA A 1 91 ? 24.924 -6.008 -35.920 1.00 88.25 91 ALA A O 1
ATOM 745 N N . HIS A 1 92 ? 26.031 -4.117 -36.451 1.00 84.56 92 HIS A N 1
ATOM 746 C CA . HIS A 1 92 ? 25.842 -3.472 -35.157 1.00 84.56 92 HIS A CA 1
ATOM 747 C C . HIS A 1 92 ? 24.359 -3.214 -34.858 1.00 84.56 92 HIS A C 1
ATOM 749 O O . HIS A 1 92 ? 23.857 -3.689 -33.839 1.00 84.56 92 HIS A O 1
ATOM 755 N N . VAL A 1 93 ? 23.624 -2.598 -35.790 1.00 80.94 93 VAL A N 1
ATOM 756 C CA . VAL A 1 93 ? 22.183 -2.316 -35.639 1.00 80.94 93 VAL A CA 1
ATOM 757 C C . VAL A 1 93 ? 21.371 -3.596 -35.407 1.00 80.94 93 VAL A C 1
ATOM 759 O O . VAL A 1 93 ? 20.442 -3.609 -34.600 1.00 80.94 93 VAL A O 1
ATOM 762 N N . ARG A 1 94 ? 21.723 -4.709 -36.066 1.00 80.25 94 ARG A N 1
ATOM 763 C CA . ARG A 1 94 ? 21.074 -6.010 -35.816 1.00 80.25 94 ARG A CA 1
ATOM 764 C C . ARG A 1 94 ? 21.318 -6.517 -34.395 1.00 80.25 94 ARG A C 1
ATOM 766 O O . ARG A 1 94 ? 20.371 -6.945 -33.745 1.00 80.25 94 ARG A O 1
ATOM 773 N N . SER A 1 95 ? 22.553 -6.419 -33.901 1.00 81.69 95 SER A N 1
ATOM 774 C CA . SER A 1 95 ? 22.889 -6.834 -32.531 1.00 81.69 95 SER A CA 1
ATOM 775 C C . SER A 1 95 ? 22.188 -5.988 -31.457 1.00 81.69 95 SER A C 1
ATOM 777 O O . SER A 1 95 ? 21.752 -6.512 -30.428 1.00 81.69 95 SER A O 1
ATOM 779 N N . GLU A 1 96 ? 22.012 -4.688 -31.711 1.00 75.62 96 GLU A N 1
ATOM 780 C CA . GLU A 1 96 ? 21.236 -3.796 -30.844 1.00 75.62 96 GLU A CA 1
ATOM 781 C C . GLU A 1 96 ? 19.740 -4.136 -30.880 1.00 75.62 96 GLU A C 1
ATOM 783 O O . GLU A 1 96 ? 19.080 -4.144 -29.839 1.00 75.62 96 GLU A O 1
ATOM 788 N N . GLY A 1 97 ? 19.211 -4.488 -32.057 1.00 78.12 97 GLY A N 1
ATOM 789 C CA . GLY A 1 97 ? 17.845 -4.985 -32.224 1.00 78.12 97 GLY A CA 1
ATOM 790 C C . GLY A 1 97 ? 17.568 -6.246 -31.400 1.00 78.12 97 GLY A C 1
ATOM 791 O O . GLY A 1 97 ? 16.583 -6.288 -30.663 1.00 78.12 97 GLY A O 1
ATOM 792 N N . ASP A 1 98 ? 18.465 -7.232 -31.443 1.00 78.06 98 ASP A N 1
ATOM 793 C CA . ASP A 1 98 ? 18.349 -8.464 -30.647 1.00 78.06 98 ASP A CA 1
ATOM 794 C C . ASP A 1 98 ? 18.408 -8.183 -29.134 1.00 78.06 98 ASP A C 1
ATOM 796 O O . ASP A 1 98 ? 17.632 -8.743 -28.352 1.00 78.06 98 ASP A O 1
ATOM 800 N N . SER A 1 99 ? 19.273 -7.251 -28.722 1.00 73.75 99 SER A N 1
ATOM 801 C CA . SER A 1 99 ? 19.372 -6.796 -27.329 1.00 73.75 99 SER A CA 1
ATOM 802 C C . SER A 1 99 ? 18.082 -6.106 -26.868 1.00 73.75 99 SER A C 1
ATOM 804 O O . SER A 1 99 ? 17.594 -6.362 -25.768 1.00 73.75 99 SER A O 1
ATOM 806 N N . SER A 1 100 ? 17.475 -5.282 -27.726 1.00 80.25 100 SER A N 1
ATOM 807 C CA . SER A 1 100 ? 16.193 -4.615 -27.460 1.00 80.25 100 SER A CA 1
ATOM 808 C C . SER A 1 100 ? 15.038 -5.613 -27.283 1.00 80.25 100 SER A C 1
ATOM 810 O O . SER A 1 100 ? 14.211 -5.465 -26.376 1.00 80.25 100 SER A O 1
ATOM 812 N N . VAL A 1 101 ? 15.009 -6.686 -28.084 1.00 81.25 101 VAL A N 1
ATOM 813 C CA . VAL A 1 101 ? 14.026 -7.775 -27.940 1.00 81.25 101 VAL A CA 1
ATOM 814 C C . VAL A 1 101 ? 14.221 -8.524 -26.620 1.00 81.25 101 VAL A C 1
ATOM 816 O O . VAL A 1 101 ? 13.240 -8.798 -25.923 1.00 81.25 101 VAL A O 1
ATOM 819 N N . GLN A 1 102 ? 15.466 -8.810 -26.225 1.00 77.75 102 GLN A N 1
ATOM 820 C CA . GLN A 1 102 ? 15.755 -9.434 -24.930 1.00 77.75 102 GLN A CA 1
ATOM 821 C C . GLN A 1 102 ? 15.325 -8.558 -23.748 1.00 77.75 102 GLN A C 1
ATOM 823 O O . GLN A 1 102 ? 14.670 -9.059 -22.832 1.00 77.75 102 GLN A O 1
ATOM 828 N N . VAL A 1 103 ? 15.634 -7.257 -23.778 1.00 77.88 103 VAL A N 1
ATOM 829 C CA . VAL A 1 103 ? 15.215 -6.306 -22.734 1.00 77.88 103 VAL A CA 1
ATOM 830 C C . VAL A 1 103 ? 13.691 -6.238 -22.648 1.00 77.88 103 VAL A C 1
ATOM 832 O O . VAL A 1 103 ? 13.136 -6.320 -21.553 1.00 77.88 103 VAL A O 1
ATOM 835 N N . SER A 1 104 ? 13.003 -6.186 -23.791 1.00 82.06 104 SER A N 1
ATOM 836 C CA . SER A 1 104 ? 11.536 -6.188 -23.845 1.00 82.06 104 SER A CA 1
ATOM 837 C C . SER A 1 104 ? 10.939 -7.472 -23.255 1.00 82.06 104 SER A C 1
ATOM 839 O O . SER A 1 104 ? 9.991 -7.415 -22.471 1.00 82.06 104 SER A O 1
ATOM 841 N N . SER A 1 105 ? 11.517 -8.636 -23.573 1.00 87.69 105 SER A N 1
ATOM 842 C CA . SER A 1 105 ? 11.099 -9.925 -23.007 1.00 87.69 105 SER A CA 1
ATOM 843 C C . SER A 1 105 ? 11.314 -9.984 -21.493 1.00 87.69 105 SER A C 1
ATOM 845 O O . SER A 1 105 ? 10.448 -10.471 -20.762 1.00 87.69 105 SER A O 1
ATOM 847 N N . TRP A 1 106 ? 12.459 -9.499 -21.009 1.00 86.19 106 TRP A N 1
ATOM 848 C CA . TRP A 1 106 ? 12.774 -9.473 -19.583 1.00 86.19 106 TRP A CA 1
ATOM 849 C C . TRP A 1 106 ? 11.830 -8.537 -18.822 1.00 86.19 106 TRP A C 1
ATOM 851 O O . TRP A 1 106 ? 11.261 -8.929 -17.803 1.00 86.19 106 TRP A O 1
ATOM 861 N N . GLN A 1 107 ? 11.575 -7.345 -19.366 1.00 88.81 107 GLN A N 1
ATOM 862 C CA . GLN A 1 107 ? 10.630 -6.384 -18.802 1.00 88.81 107 GLN A CA 1
ATOM 863 C C . GLN A 1 107 ? 9.207 -6.951 -18.751 1.00 88.81 107 GLN A C 1
ATOM 865 O O . GLN A 1 107 ? 8.530 -6.812 -17.735 1.00 88.81 107 GLN A O 1
ATOM 870 N N . GLN A 1 108 ? 8.758 -7.649 -19.799 1.00 89.94 108 GLN A N 1
ATOM 871 C CA . GLN A 1 108 ? 7.437 -8.278 -19.813 1.00 89.94 108 GLN A CA 1
ATOM 872 C C . GLN A 1 108 ? 7.314 -9.396 -18.767 1.00 89.94 108 GLN A C 1
ATOM 874 O O . GLN A 1 108 ? 6.278 -9.510 -18.111 1.00 89.94 108 GLN A O 1
ATOM 879 N N . HIS A 1 109 ? 8.354 -10.216 -18.593 1.00 90.38 109 HIS A N 1
ATOM 880 C CA . HIS A 1 109 ? 8.376 -11.245 -17.553 1.00 90.38 109 HIS A CA 1
ATOM 881 C C . HIS A 1 109 ? 8.343 -10.624 -16.152 1.00 90.38 109 HIS A C 1
ATOM 883 O O . HIS A 1 109 ? 7.582 -11.070 -15.295 1.00 90.38 109 HIS A O 1
ATOM 889 N N . HIS A 1 110 ? 9.131 -9.570 -15.927 1.00 87.44 110 HIS A N 1
ATOM 890 C CA . HIS A 1 110 ? 9.151 -8.863 -14.651 1.00 87.44 110 HIS A CA 1
ATOM 891 C C . HIS A 1 110 ? 7.790 -8.227 -14.338 1.00 87.44 110 HIS A C 1
ATOM 893 O O . HIS A 1 110 ? 7.271 -8.409 -13.240 1.00 87.44 110 HIS A O 1
ATOM 899 N N . GLN A 1 111 ? 7.160 -7.588 -15.331 1.00 88.12 111 GLN A N 1
ATOM 900 C CA . GLN A 1 111 ? 5.823 -7.012 -15.189 1.00 88.12 111 GLN A CA 1
ATOM 901 C C . GLN A 1 111 ? 4.783 -8.070 -14.802 1.00 88.12 111 GLN A C 1
ATOM 903 O O . GLN A 1 111 ? 4.009 -7.847 -13.878 1.00 88.12 111 GLN A O 1
ATOM 908 N N . ARG A 1 112 ? 4.800 -9.254 -15.437 1.00 92.69 112 ARG A N 1
ATOM 909 C CA . ARG A 1 112 ? 3.889 -10.351 -15.059 1.00 92.69 112 ARG A CA 1
ATOM 910 C C . ARG A 1 112 ? 4.091 -10.806 -13.617 1.00 92.69 112 ARG A C 1
ATOM 912 O O . ARG A 1 112 ? 3.104 -11.038 -12.927 1.00 92.69 112 ARG A O 1
ATOM 919 N N . GLY A 1 113 ? 5.343 -10.916 -13.167 1.00 92.81 113 GLY A N 1
ATOM 920 C CA . GLY A 1 113 ? 5.653 -11.283 -11.784 1.00 92.81 113 GLY A CA 1
ATOM 921 C C . GLY A 1 113 ? 5.104 -10.267 -10.780 1.00 92.81 113 GLY A C 1
ATOM 922 O O . GLY A 1 113 ? 4.474 -10.650 -9.796 1.00 92.81 113 GLY A O 1
ATOM 923 N N . VAL A 1 114 ? 5.265 -8.972 -11.067 1.00 91.50 114 VAL A N 1
ATOM 924 C CA . VAL A 1 114 ? 4.684 -7.894 -10.253 1.00 91.50 114 VAL A CA 1
ATOM 925 C C . VAL A 1 114 ? 3.152 -7.961 -10.264 1.00 91.50 114 VAL A C 1
ATOM 927 O O . VAL A 1 114 ? 2.532 -7.906 -9.204 1.00 91.50 114 VAL A O 1
ATOM 930 N N . ASP A 1 115 ? 2.523 -8.166 -11.423 1.00 92.06 115 ASP A N 1
ATOM 931 C CA . ASP A 1 115 ? 1.060 -8.266 -11.541 1.00 92.06 115 ASP A CA 1
ATOM 932 C C . ASP A 1 115 ? 0.483 -9.485 -10.791 1.00 92.06 115 ASP A C 1
ATOM 934 O O . ASP A 1 115 ? -0.646 -9.451 -10.293 1.00 92.06 115 ASP A O 1
ATOM 938 N N . GLU A 1 116 ? 1.227 -10.591 -10.723 1.00 95.12 116 GLU A N 1
ATOM 939 C CA . GLU A 1 116 ? 0.869 -11.769 -9.924 1.00 95.12 116 GLU A CA 1
ATOM 940 C C . GLU A 1 116 ? 0.983 -11.492 -8.424 1.00 95.12 116 GLU A C 1
ATOM 942 O O . GLU A 1 116 ? 0.067 -11.831 -7.671 1.00 95.12 116 GLU A O 1
ATOM 947 N N . GLN A 1 117 ? 2.047 -10.814 -7.987 1.00 94.19 117 GLN A N 1
ATOM 948 C CA . GLN A 1 117 ? 2.203 -10.398 -6.592 1.00 94.19 117 GLN A CA 1
ATOM 949 C C . GLN A 1 117 ? 1.105 -9.420 -6.161 1.00 94.19 117 GLN A C 1
ATOM 951 O O . GLN A 1 117 ? 0.510 -9.602 -5.099 1.00 94.19 117 GLN A O 1
ATOM 956 N N . ILE A 1 118 ? 0.778 -8.429 -6.999 1.00 94.50 118 ILE A N 1
ATOM 957 C CA . ILE A 1 118 ? -0.316 -7.482 -6.747 1.00 94.50 118 ILE A CA 1
ATOM 958 C C . ILE A 1 118 ? -1.642 -8.232 -6.598 1.00 94.50 118 ILE A C 1
ATOM 960 O O . ILE A 1 118 ? -2.375 -7.985 -5.641 1.00 94.50 118 ILE A O 1
ATOM 964 N N . ARG A 1 119 ? -1.939 -9.185 -7.491 1.00 96.31 119 ARG A N 1
ATOM 965 C CA . ARG A 1 119 ? -3.152 -10.012 -7.380 1.00 96.31 119 ARG A CA 1
ATOM 966 C C . ARG A 1 119 ? -3.176 -10.840 -6.097 1.00 96.31 119 ARG A C 1
ATOM 968 O O . ARG A 1 119 ? -4.218 -10.908 -5.449 1.00 96.31 119 ARG A O 1
ATOM 975 N N . GLY A 1 120 ? -2.046 -11.426 -5.702 1.00 97.00 120 GLY A N 1
ATOM 976 C CA . GLY A 1 120 ? -1.928 -12.160 -4.440 1.00 97.00 120 GLY A CA 1
ATOM 977 C C . GLY A 1 120 ? -2.202 -11.277 -3.219 1.00 97.00 120 GLY A C 1
ATOM 978 O O . GLY A 1 120 ? -2.985 -11.651 -2.348 1.00 97.00 120 GLY A O 1
ATOM 979 N N . LEU A 1 121 ? -1.629 -10.072 -3.185 1.00 95.81 121 LEU A N 1
ATOM 980 C CA . LEU A 1 121 ? -1.861 -9.104 -2.109 1.00 95.81 121 LEU A CA 1
ATOM 981 C C . LEU A 1 121 ? -3.315 -8.616 -2.071 1.00 95.81 121 LEU A C 1
ATO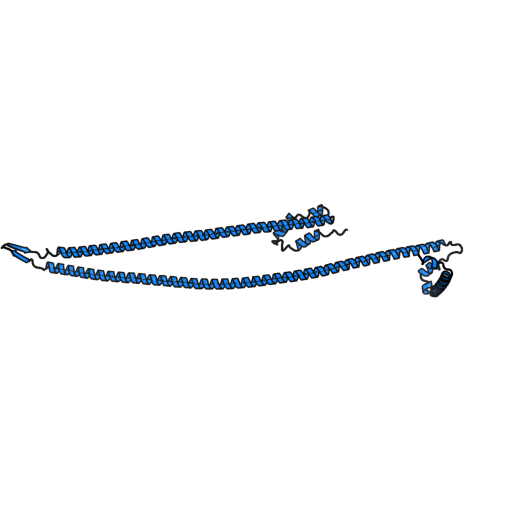M 983 O O . LEU A 1 121 ? -3.890 -8.497 -0.993 1.00 95.81 121 LEU A O 1
ATOM 987 N N . GLN A 1 122 ? -3.938 -8.383 -3.228 1.00 95.81 122 GLN A N 1
ATOM 988 C CA . GLN A 1 122 ? -5.354 -8.010 -3.312 1.00 95.81 122 GLN A CA 1
ATOM 989 C C . GLN A 1 122 ? -6.273 -9.103 -2.752 1.00 95.81 122 GLN A C 1
ATOM 991 O O . GLN A 1 122 ? -7.212 -8.797 -2.021 1.00 95.81 122 GLN A O 1
ATOM 996 N N . GLN A 1 123 ? -5.984 -10.374 -3.044 1.00 97.25 123 GLN A N 1
ATOM 997 C CA . GLN A 1 123 ? -6.725 -11.501 -2.471 1.00 97.25 123 GLN A CA 1
ATOM 998 C C . GLN A 1 123 ? -6.531 -11.600 -0.956 1.00 97.25 123 GLN A C 1
ATOM 1000 O O . GLN A 1 123 ? -7.489 -11.833 -0.224 1.00 97.25 123 GLN A O 1
ATOM 1005 N N . GLN A 1 124 ? -5.309 -11.401 -0.459 1.00 95.44 124 GLN A N 1
ATOM 1006 C CA . GLN A 1 124 ? -5.060 -11.388 0.984 1.00 95.44 124 GLN A CA 1
ATOM 1007 C C . GLN A 1 124 ? -5.810 -10.249 1.677 1.00 95.44 124 GLN A C 1
ATOM 1009 O O . GLN A 1 124 ? -6.414 -10.469 2.725 1.00 95.44 124 GLN A O 1
ATOM 1014 N N . LEU A 1 125 ? -5.823 -9.058 1.074 1.00 95.69 125 LEU A N 1
ATOM 1015 C CA . LEU A 1 125 ? -6.558 -7.912 1.598 1.00 95.69 125 LEU A CA 1
ATOM 1016 C C . LEU A 1 125 ? -8.061 -8.203 1.690 1.00 95.69 125 LEU A C 1
ATOM 1018 O O . LEU A 1 125 ? -8.658 -7.915 2.724 1.00 95.69 125 LEU A O 1
ATOM 1022 N N . SER A 1 126 ? -8.656 -8.830 0.669 1.00 96.94 126 SER A N 1
ATOM 1023 C CA . SER A 1 126 ? -10.082 -9.182 0.700 1.00 96.94 126 SER A CA 1
ATOM 1024 C C . SER A 1 126 ? -10.402 -10.178 1.820 1.00 96.94 126 SER A C 1
ATOM 1026 O O . SER A 1 126 ? -11.372 -9.995 2.546 1.00 96.94 126 SER A O 1
ATOM 1028 N N . HIS A 1 127 ? -9.547 -11.184 2.029 1.00 96.12 127 HIS A N 1
ATOM 1029 C CA . HIS A 1 127 ? -9.726 -12.162 3.108 1.00 96.12 127 HIS A CA 1
ATOM 1030 C C . HIS A 1 127 ? -9.619 -11.519 4.494 1.00 96.12 127 HIS A C 1
ATOM 1032 O O . HIS A 1 127 ? -10.333 -11.907 5.417 1.00 96.12 127 HIS A O 1
ATOM 1038 N N . VAL A 1 128 ? -8.710 -10.555 4.663 1.00 95.06 128 VAL A N 1
ATOM 1039 C CA . VAL A 1 128 ? -8.572 -9.818 5.925 1.00 95.06 128 VAL A CA 1
ATOM 1040 C C . VAL A 1 128 ? -9.804 -8.951 6.176 1.00 95.06 128 VAL A C 1
ATOM 1042 O O . VAL A 1 128 ? -10.321 -8.975 7.288 1.00 95.06 128 VAL A O 1
ATOM 1045 N N . GLN A 1 129 ? -10.312 -8.261 5.153 1.00 95.81 129 GLN A N 1
ATOM 1046 C CA . GLN A 1 129 ? -11.525 -7.444 5.259 1.00 95.81 129 GLN A CA 1
ATOM 1047 C C . GLN A 1 129 ? -12.760 -8.279 5.617 1.00 95.81 129 GLN A C 1
ATOM 1049 O O . GLN A 1 129 ? -13.523 -7.900 6.501 1.00 95.81 129 GLN A O 1
ATOM 1054 N N . GLU A 1 130 ? -12.938 -9.445 4.991 1.00 97.44 130 GLU A N 1
ATOM 1055 C CA . GLU A 1 130 ? -14.038 -10.360 5.325 1.00 97.44 130 GLU A CA 1
ATOM 1056 C C . GLU A 1 130 ? -13.951 -10.852 6.776 1.00 97.44 130 GLU A C 1
ATOM 1058 O O . GLU A 1 130 ? -14.954 -10.867 7.490 1.00 97.44 130 GLU A O 1
ATOM 1063 N N . ARG A 1 131 ? -12.748 -11.209 7.245 1.00 96.25 131 ARG A N 1
ATOM 1064 C CA . ARG A 1 131 ? -12.535 -11.620 8.642 1.00 96.25 131 ARG A CA 1
ATOM 1065 C C . ARG A 1 131 ? -12.783 -10.486 9.626 1.00 96.25 131 ARG A C 1
ATOM 1067 O O . ARG A 1 131 ? -13.368 -10.718 10.677 1.00 96.25 131 ARG A O 1
ATOM 1074 N N . GLU A 1 132 ? -12.340 -9.276 9.306 1.00 96.12 132 GLU A N 1
ATOM 1075 C CA . GLU A 1 132 ? -12.603 -8.093 10.126 1.00 96.12 132 GLU A CA 1
ATOM 1076 C C . GLU A 1 132 ? -14.109 -7.854 10.262 1.00 96.12 132 GLU A C 1
ATOM 1078 O O . GLU A 1 132 ? -14.602 -7.619 11.366 1.00 96.12 132 GLU A O 1
ATOM 1083 N N . GLN A 1 133 ? -14.850 -7.985 9.161 1.00 96.62 133 GLN A N 1
ATOM 1084 C CA . GLN A 1 133 ? -16.297 -7.832 9.168 1.00 96.62 133 GLN A CA 1
ATOM 1085 C C . GLN A 1 133 ? -16.985 -8.911 10.015 1.00 96.62 133 GLN A C 1
ATOM 1087 O O . GLN A 1 133 ? -17.821 -8.572 10.850 1.00 96.62 133 GLN A O 1
ATOM 1092 N N . GLN A 1 134 ? -16.576 -10.177 9.887 1.00 97.31 134 GLN A N 1
ATOM 1093 C CA . GLN A 1 134 ? -17.082 -11.268 10.730 1.00 97.31 134 GLN A CA 1
ATOM 1094 C C . GLN A 1 134 ? -16.834 -11.011 12.221 1.00 97.31 134 GLN A C 1
ATOM 1096 O O . GLN A 1 134 ? -17.757 -11.097 13.027 1.00 97.31 134 GLN A O 1
ATOM 1101 N N . VAL A 1 135 ? -15.611 -10.625 12.596 1.00 96.75 135 VAL A N 1
ATOM 1102 C CA . VAL A 1 135 ? -15.274 -10.313 13.995 1.00 96.75 135 VAL A CA 1
ATOM 1103 C C . VAL A 1 135 ? -16.078 -9.114 14.505 1.00 96.75 135 VAL A C 1
ATOM 1105 O O . VAL A 1 135 ? -16.503 -9.095 15.659 1.00 96.75 135 VAL A O 1
ATOM 1108 N N . SER A 1 136 ? -16.315 -8.112 13.658 1.00 96.75 136 SER A N 1
ATOM 1109 C CA . SER A 1 136 ? -17.146 -6.955 14.001 1.00 96.75 136 SER A CA 1
ATOM 1110 C C . SER A 1 136 ? -18.593 -7.360 14.304 1.00 96.75 136 SER A C 1
ATOM 1112 O O . SER A 1 136 ? -19.167 -6.906 15.297 1.00 96.75 136 SER A O 1
ATOM 1114 N N . GLU A 1 137 ? -19.166 -8.257 13.501 1.00 97.50 137 GLU A N 1
ATOM 1115 C CA . GLU A 1 137 ? -20.512 -8.803 13.710 1.00 97.50 137 GLU A CA 1
ATOM 1116 C C . GLU A 1 137 ? -20.594 -9.645 14.994 1.00 97.50 137 GLU A C 1
ATOM 1118 O O . GLU A 1 137 ? -21.505 -9.443 15.801 1.00 97.50 137 GLU A O 1
ATOM 1123 N N . GLU A 1 138 ? -19.613 -10.517 15.249 1.00 97.25 138 GLU A N 1
ATOM 1124 C CA . GLU A 1 138 ? -19.524 -11.301 16.492 1.00 97.25 138 GLU A CA 1
ATOM 1125 C C . GLU A 1 138 ? -19.412 -10.397 17.731 1.00 97.25 138 GLU A C 1
ATOM 1127 O O . GLU A 1 138 ? -20.098 -10.604 18.735 1.00 97.25 138 GLU A O 1
ATOM 1132 N N . LEU A 1 139 ? -18.596 -9.339 17.664 1.00 94.94 139 LEU A N 1
ATOM 1133 C CA . LEU A 1 139 ? -18.469 -8.363 18.749 1.00 94.94 139 LEU A CA 1
ATOM 1134 C C . LEU A 1 139 ? -19.768 -7.594 18.995 1.00 94.94 139 LEU A C 1
ATOM 1136 O O . LEU A 1 139 ? -20.088 -7.281 20.147 1.00 94.94 139 LEU A O 1
ATOM 1140 N N . GLN A 1 140 ? -20.519 -7.274 17.940 1.00 96.06 140 GLN A N 1
ATOM 1141 C CA . GLN A 1 140 ? -21.840 -6.673 18.091 1.00 96.06 140 GLN A CA 1
ATOM 1142 C C . GLN A 1 140 ? -22.801 -7.641 18.777 1.00 96.06 140 GLN A C 1
ATOM 1144 O O . GLN A 1 140 ? -23.488 -7.225 19.709 1.00 96.06 140 GLN A O 1
ATOM 1149 N N . GLN A 1 141 ? -22.828 -8.916 18.389 1.00 97.56 141 GLN A N 1
ATOM 1150 C CA . GLN A 1 141 ? -23.677 -9.920 19.038 1.00 97.56 141 GLN A CA 1
ATOM 1151 C C . GLN A 1 141 ? -23.341 -10.067 20.527 1.00 97.56 141 GLN A C 1
ATOM 1153 O O . GLN A 1 141 ? -24.223 -9.900 21.369 1.00 97.56 141 GLN A O 1
ATOM 1158 N N . LEU A 1 142 ? -22.060 -10.231 20.865 1.00 97.06 142 LEU A N 1
ATOM 1159 C CA . LEU A 1 142 ? -21.605 -10.323 22.255 1.00 97.06 142 LEU A CA 1
ATOM 1160 C C . LEU A 1 142 ? -21.957 -9.078 23.079 1.00 97.06 142 LEU A C 1
ATOM 1162 O O . LEU A 1 142 ? -22.297 -9.185 24.256 1.00 97.06 142 LEU A O 1
ATOM 1166 N N . ARG A 1 143 ? -21.910 -7.877 22.484 1.00 95.62 143 ARG A N 1
ATOM 1167 C CA . ARG A 1 143 ? -22.362 -6.652 23.165 1.00 95.62 143 ARG A CA 1
ATOM 1168 C C . ARG A 1 143 ? -23.838 -6.715 23.539 1.00 95.62 143 ARG A C 1
ATOM 1170 O O . ARG A 1 143 ? -24.169 -6.375 24.673 1.00 95.62 143 ARG A O 1
ATOM 1177 N N . HIS A 1 144 ? -24.693 -7.153 22.617 1.00 96.62 144 HIS A N 1
ATOM 1178 C CA . HIS A 1 144 ? -26.125 -7.286 22.885 1.00 96.62 144 HIS A CA 1
ATOM 1179 C C . HIS A 1 144 ? -26.394 -8.355 23.952 1.00 96.62 144 HIS A C 1
ATOM 1181 O O . HIS A 1 144 ? -27.223 -8.134 24.832 1.00 96.62 144 HIS A O 1
ATOM 1187 N N . GLU A 1 145 ? -25.663 -9.474 23.929 1.00 96.50 145 GLU A N 1
ATOM 1188 C CA . GLU A 1 145 ? -25.767 -10.518 24.957 1.00 96.50 145 GLU A CA 1
ATOM 1189 C C . GLU A 1 145 ? -25.367 -9.999 26.343 1.00 96.50 145 GLU A C 1
ATOM 1191 O O . GLU A 1 145 ? -26.123 -10.155 27.301 1.00 96.50 145 GLU A O 1
ATOM 1196 N N . ILE A 1 146 ? -24.235 -9.293 26.451 1.00 92.19 146 ILE A N 1
ATOM 1197 C CA . ILE A 1 146 ? -23.784 -8.694 27.716 1.00 92.19 146 ILE A CA 1
ATOM 1198 C C . ILE A 1 146 ? -24.790 -7.657 28.230 1.00 92.19 146 ILE A C 1
ATOM 1200 O O . ILE A 1 146 ? -25.033 -7.581 29.435 1.00 92.19 146 ILE A O 1
ATOM 1204 N N . GLU A 1 147 ? -25.367 -6.832 27.355 1.00 95.62 147 GLU A N 1
ATOM 1205 C CA . GLU A 1 147 ? -26.396 -5.863 27.748 1.00 95.62 147 GLU A CA 1
ATOM 1206 C C . GLU A 1 147 ? -27.672 -6.549 28.239 1.00 95.62 147 GLU A C 1
ATOM 1208 O O . GLU A 1 147 ? -28.204 -6.164 29.284 1.00 95.62 147 GLU A O 1
ATOM 1213 N N . ALA A 1 148 ? -28.125 -7.595 27.546 1.00 95.62 148 ALA A N 1
ATOM 1214 C CA . ALA A 1 148 ? -29.278 -8.384 27.957 1.00 95.62 148 ALA A CA 1
ATOM 1215 C C . ALA A 1 148 ? -29.040 -9.071 29.311 1.00 95.62 148 ALA A C 1
ATOM 1217 O O . ALA A 1 148 ? -29.900 -9.020 30.193 1.00 95.62 148 ALA A O 1
ATOM 1218 N N . GLU A 1 149 ? -27.859 -9.653 29.515 1.00 93.62 149 GLU A N 1
ATOM 1219 C CA . GLU A 1 149 ? -27.509 -10.324 30.765 1.00 93.62 149 GLU A CA 1
ATOM 1220 C C . GLU A 1 149 ? -27.360 -9.332 31.926 1.00 93.62 149 GLU A C 1
ATOM 1222 O O . GLU A 1 149 ? -27.864 -9.580 33.023 1.00 93.62 149 GLU A O 1
ATOM 1227 N N . ARG A 1 150 ? -26.777 -8.149 31.686 1.00 93.06 150 ARG A N 1
ATOM 1228 C CA . ARG A 1 150 ? -26.750 -7.057 32.677 1.00 93.06 150 ARG A CA 1
ATOM 1229 C C . ARG A 1 150 ? -28.152 -6.585 33.050 1.00 93.06 150 ARG A C 1
ATOM 1231 O O . ARG A 1 150 ? -28.416 -6.367 34.231 1.00 93.06 150 ARG A O 1
ATOM 1238 N N . ALA A 1 151 ? -29.047 -6.438 32.074 1.00 94.25 151 ALA A N 1
ATOM 1239 C CA . ALA A 1 151 ? -30.434 -6.058 32.328 1.00 94.25 151 ALA A CA 1
ATOM 1240 C C . ALA A 1 151 ? -31.174 -7.133 33.143 1.00 94.25 151 ALA A C 1
ATOM 1242 O O . ALA A 1 151 ? -31.880 -6.805 34.099 1.00 94.25 151 ALA A O 1
ATOM 1243 N N . ALA A 1 152 ? -30.962 -8.412 32.823 1.00 93.94 152 ALA A N 1
ATOM 1244 C CA . ALA A 1 152 ? -31.527 -9.532 33.569 1.00 93.94 152 ALA A CA 1
ATOM 1245 C C . ALA A 1 152 ? -31.000 -9.589 35.012 1.00 93.94 152 ALA A C 1
ATOM 1247 O O . ALA A 1 152 ? -31.786 -9.747 35.948 1.00 93.94 152 ALA A O 1
ATOM 1248 N N . ALA A 1 153 ? -29.693 -9.397 35.212 1.00 90.88 153 ALA A N 1
ATOM 1249 C CA . ALA A 1 153 ? -29.080 -9.349 36.537 1.00 90.88 153 ALA A CA 1
ATOM 1250 C C . ALA A 1 153 ? -29.624 -8.184 37.380 1.00 90.88 153 ALA A C 1
ATOM 1252 O O . ALA A 1 153 ? -29.967 -8.379 38.547 1.00 90.88 153 ALA A O 1
ATOM 1253 N N . ALA A 1 154 ? -29.777 -6.996 36.784 1.00 92.19 154 ALA A N 1
ATOM 1254 C CA . ALA A 1 154 ? -30.369 -5.841 37.456 1.00 92.19 154 ALA A CA 1
ATOM 1255 C C . ALA A 1 154 ? -31.830 -6.103 37.866 1.00 92.19 154 ALA A C 1
ATOM 1257 O O . ALA A 1 154 ? -32.211 -5.830 39.004 1.00 92.19 154 ALA A O 1
ATOM 1258 N N . ALA A 1 155 ? -32.633 -6.695 36.976 1.00 93.25 155 ALA A N 1
ATOM 1259 C CA . ALA A 1 155 ? -34.015 -7.064 37.279 1.00 93.25 155 ALA A CA 1
ATOM 1260 C C . ALA A 1 155 ? -34.107 -8.125 38.390 1.00 93.25 155 ALA A C 1
ATOM 1262 O O . ALA A 1 155 ? -34.965 -8.030 39.268 1.00 93.25 155 ALA A O 1
ATOM 1263 N N . ALA A 1 156 ? -33.213 -9.118 38.389 1.00 92.31 156 ALA A N 1
ATOM 1264 C CA . ALA A 1 156 ? -33.151 -10.136 39.435 1.00 92.31 156 ALA A CA 1
ATOM 1265 C C . ALA A 1 156 ? -32.779 -9.534 40.798 1.00 92.31 156 ALA A C 1
ATOM 1267 O O . ALA A 1 156 ? -33.406 -9.868 41.805 1.00 92.31 156 ALA A O 1
ATOM 1268 N N . GLN A 1 157 ? -31.806 -8.618 40.827 1.00 90.38 157 GLN A N 1
ATOM 1269 C CA . GLN A 1 157 ? -31.404 -7.917 42.045 1.00 90.38 157 GLN A CA 1
ATOM 1270 C C . GLN A 1 157 ? -32.552 -7.069 42.609 1.00 90.38 157 GLN A C 1
ATOM 1272 O O . GLN A 1 157 ? -32.809 -7.130 43.810 1.00 90.38 157 GLN A O 1
ATOM 1277 N N . GLU A 1 158 ? -33.274 -6.346 41.749 1.00 92.38 158 GLU A N 1
ATOM 1278 C CA . GLU A 1 158 ? -34.445 -5.546 42.132 1.00 92.38 158 GLU A CA 1
ATOM 1279 C C . GLU A 1 158 ? -35.591 -6.418 42.672 1.00 92.38 158 GLU A C 1
ATOM 1281 O O . GLU A 1 158 ? -36.241 -6.093 43.665 1.00 92.38 158 GLU A O 1
ATOM 1286 N N . LEU A 1 159 ? -35.826 -7.586 42.073 1.00 93.19 159 LEU A N 1
ATOM 1287 C CA . LEU A 1 159 ? -36.819 -8.525 42.594 1.00 93.19 159 LEU A CA 1
ATOM 1288 C C . LEU A 1 159 ? -36.421 -9.044 43.985 1.00 93.19 159 LEU A C 1
ATOM 1290 O O . LEU A 1 159 ? -37.264 -9.251 44.862 1.00 93.19 159 LEU A O 1
ATOM 1294 N N . GLU A 1 160 ? -35.129 -9.285 44.198 1.00 89.06 160 GLU A N 1
ATOM 1295 C CA . GLU A 1 160 ? -34.615 -9.787 45.464 1.00 89.06 160 GLU A CA 1
ATOM 1296 C C . GLU A 1 160 ? -34.648 -8.719 46.568 1.00 89.06 160 GLU A C 1
ATOM 1298 O O . GLU A 1 160 ? -34.987 -9.037 47.710 1.00 89.06 160 GLU A O 1
ATOM 1303 N N . THR A 1 161 ? -34.351 -7.451 46.259 1.00 88.12 161 THR A N 1
ATOM 1304 C CA . THR A 1 161 ? -34.543 -6.326 47.194 1.00 88.12 161 THR A CA 1
ATOM 1305 C C . THR A 1 161 ? -36.017 -6.166 47.549 1.00 88.12 161 THR A C 1
ATOM 1307 O O . THR A 1 161 ? -36.347 -6.157 48.734 1.00 88.12 161 THR A O 1
ATOM 1310 N N . GLN A 1 162 ? -36.922 -6.192 46.566 1.00 89.25 162 GLN A N 1
ATOM 1311 C CA . GLN A 1 162 ? -38.367 -6.135 46.815 1.00 89.25 162 GLN A CA 1
ATOM 1312 C C . GLN A 1 162 ? -38.864 -7.292 47.694 1.00 89.25 162 GLN A C 1
ATOM 1314 O O . GLN A 1 162 ? -39.683 -7.084 48.593 1.00 89.25 162 GLN A O 1
ATOM 1319 N N . ARG A 1 163 ? -38.357 -8.516 47.493 1.00 92.00 163 ARG A N 1
ATOM 1320 C CA . ARG A 1 163 ? -38.672 -9.671 48.356 1.00 92.00 163 ARG A CA 1
ATOM 1321 C C . ARG A 1 163 ? -38.181 -9.485 49.790 1.00 92.00 163 ARG A C 1
ATOM 1323 O O . ARG A 1 163 ? -38.894 -9.836 50.729 1.00 92.00 163 ARG A O 1
ATOM 1330 N N . ARG A 1 164 ? -36.974 -8.944 49.979 1.00 85.75 164 ARG A N 1
ATOM 1331 C CA . ARG A 1 164 ? -36.446 -8.642 51.320 1.00 85.75 164 ARG A CA 1
ATOM 1332 C C . ARG A 1 164 ? -37.284 -7.564 52.008 1.00 85.75 164 ARG A C 1
ATOM 1334 O O . ARG A 1 164 ? -37.663 -7.751 53.160 1.00 85.75 164 ARG A O 1
ATOM 1341 N N . ASP A 1 165 ? -37.639 -6.504 51.291 1.00 82.62 165 ASP A N 1
ATOM 1342 C CA . ASP A 1 165 ? -38.424 -5.389 51.825 1.00 82.62 165 ASP A CA 1
ATOM 1343 C C . ASP A 1 165 ? -39.854 -5.799 52.177 1.00 82.62 165 ASP A C 1
ATOM 1345 O O . ASP A 1 165 ? -40.369 -5.424 53.229 1.00 82.62 165 ASP A O 1
ATOM 1349 N N . THR A 1 166 ? -40.506 -6.593 51.326 1.00 89.69 166 THR A N 1
ATOM 1350 C CA . THR A 1 166 ? -41.845 -7.132 51.613 1.00 89.69 166 THR A CA 1
ATOM 1351 C C . THR A 1 166 ? -41.827 -8.048 52.829 1.00 89.69 166 THR A C 1
ATOM 1353 O O . THR A 1 166 ? -42.673 -7.894 53.710 1.00 89.69 166 THR A O 1
ATOM 1356 N N . LYS A 1 167 ? -40.825 -8.929 52.944 1.00 90.69 167 LYS A N 1
ATOM 1357 C CA . LYS A 1 167 ? -40.642 -9.769 54.132 1.00 90.69 167 LYS A CA 1
ATOM 1358 C C . LYS A 1 167 ? -40.410 -8.934 55.394 1.00 90.69 167 LYS A C 1
ATOM 1360 O O . LYS A 1 167 ? -41.027 -9.213 56.417 1.00 90.69 167 LYS A O 1
ATOM 1365 N N . LEU A 1 168 ? -39.570 -7.900 55.324 1.00 84.88 168 LEU A N 1
ATOM 1366 C CA . LEU A 1 168 ? -39.311 -7.005 56.455 1.00 84.88 168 LEU A CA 1
ATOM 1367 C C . LEU A 1 168 ? -40.580 -6.248 56.871 1.00 84.88 168 LEU A C 1
ATOM 1369 O O . LEU A 1 168 ? -40.898 -6.197 58.055 1.00 84.88 168 LEU A O 1
ATOM 1373 N N . LYS A 1 169 ? -41.342 -5.711 55.908 1.00 86.94 169 LYS A N 1
ATOM 1374 C CA . LYS A 1 169 ? -42.635 -5.054 56.167 1.00 86.94 169 LYS A CA 1
ATOM 1375 C C . LYS A 1 169 ? -43.620 -5.999 56.846 1.00 86.94 169 LYS A C 1
ATOM 1377 O O . LYS A 1 169 ? -44.288 -5.596 57.791 1.00 86.94 169 LYS A O 1
ATOM 1382 N N . GLN A 1 170 ? -43.691 -7.247 56.393 1.00 90.62 170 GLN A N 1
ATOM 1383 C CA . GLN A 1 170 ? -44.559 -8.250 57.000 1.00 90.62 170 GLN A CA 1
ATOM 1384 C C . GLN A 1 170 ? -44.138 -8.560 58.441 1.00 90.62 170 GLN A C 1
ATOM 1386 O O . GLN A 1 170 ? -44.980 -8.542 59.332 1.00 90.62 170 GLN A O 1
ATOM 1391 N N . GLN A 1 171 ? -42.837 -8.735 58.692 1.00 86.38 171 GLN A N 1
ATOM 1392 C CA . GLN A 1 171 ? -42.308 -8.911 60.049 1.00 86.38 171 GLN A CA 1
ATOM 1393 C C . GLN A 1 171 ? -42.589 -7.698 60.948 1.00 86.38 171 GLN A C 1
ATOM 1395 O O . GLN A 1 171 ? -42.903 -7.873 62.122 1.00 86.38 171 GLN A O 1
ATOM 1400 N N . MET A 1 172 ? -42.513 -6.474 60.414 1.00 79.50 172 MET A N 1
ATOM 1401 C CA . MET A 1 172 ? -42.875 -5.264 61.158 1.00 79.50 172 MET A CA 1
ATOM 1402 C C . MET A 1 172 ? -44.363 -5.232 61.518 1.00 79.50 172 MET A C 1
ATOM 1404 O O . MET A 1 172 ? -44.685 -4.916 62.658 1.00 79.50 172 MET A O 1
ATOM 1408 N N . LEU A 1 173 ? -45.254 -5.590 60.586 1.00 88.19 173 LEU A N 1
ATOM 1409 C CA . LEU A 1 173 ? -46.698 -5.662 60.841 1.00 88.19 173 LEU A CA 1
ATOM 1410 C C . LEU A 1 173 ? -47.046 -6.742 61.872 1.00 88.19 173 LEU A C 1
ATOM 1412 O O . LEU A 1 173 ? -47.847 -6.498 62.769 1.00 88.19 173 LEU A O 1
ATOM 1416 N N . GLU A 1 174 ? -46.431 -7.923 61.772 1.00 87.38 174 GLU A N 1
ATOM 1417 C CA . GLU A 1 174 ? -46.597 -8.999 62.756 1.00 87.38 174 GLU A CA 1
ATOM 1418 C C . GLU A 1 174 ? -46.122 -8.558 64.142 1.00 87.38 174 GLU A C 1
ATOM 1420 O O . GLU A 1 174 ? -46.818 -8.774 65.133 1.00 87.38 174 GLU A O 1
ATOM 1425 N N . PHE A 1 175 ? -44.969 -7.891 64.215 1.00 84.19 175 PHE A N 1
ATOM 1426 C CA . PHE A 1 175 ? -44.455 -7.351 65.467 1.00 84.19 175 PHE A CA 1
ATOM 1427 C C . PHE A 1 175 ? -45.362 -6.253 66.039 1.00 84.19 175 PHE A C 1
ATOM 1429 O O . PHE A 1 175 ? -45.605 -6.230 67.242 1.00 84.19 175 PHE A O 1
ATOM 1436 N N . GLU A 1 176 ? -45.894 -5.359 65.204 1.00 83.62 176 GLU A N 1
ATOM 1437 C CA . GLU A 1 176 ? -46.818 -4.305 65.631 1.00 83.62 176 GLU A CA 1
ATOM 1438 C C . GLU A 1 176 ? -48.136 -4.888 66.160 1.00 83.62 176 GLU A C 1
ATOM 1440 O O . GLU A 1 176 ? -48.625 -4.453 67.203 1.00 83.62 176 GLU A O 1
ATOM 1445 N N . ALA A 1 177 ? -48.663 -5.931 65.515 1.00 84.44 177 ALA A N 1
ATOM 1446 C CA . ALA A 1 177 ? -49.831 -6.663 65.998 1.00 84.44 177 ALA A CA 1
ATOM 1447 C C . ALA A 1 177 ? -49.557 -7.356 67.343 1.00 84.44 177 ALA A C 1
ATOM 1449 O O . ALA A 1 177 ? -50.351 -7.226 68.274 1.00 84.44 177 ALA A O 1
ATOM 1450 N N . GLN A 1 178 ? -48.412 -8.035 67.480 1.00 81.75 178 GLN A N 1
ATOM 1451 C CA . GLN A 1 178 ? -47.988 -8.639 68.749 1.00 81.75 178 GLN A CA 1
ATOM 1452 C C . GLN A 1 178 ? -47.823 -7.585 69.846 1.00 81.75 178 GLN A C 1
ATOM 1454 O O . GLN A 1 178 ? -48.232 -7.802 70.985 1.00 81.75 178 GLN A O 1
ATOM 1459 N N . TYR A 1 179 ? -47.254 -6.427 69.508 1.00 80.38 179 TYR A N 1
ATOM 1460 C CA . TYR A 1 179 ? -47.104 -5.314 70.434 1.00 80.38 179 TYR A CA 1
ATOM 1461 C C . TYR A 1 179 ? -48.468 -4.795 70.901 1.00 80.38 179 TYR A C 1
ATOM 1463 O O . TYR A 1 179 ? -48.676 -4.657 72.104 1.00 80.38 179 TYR A O 1
ATOM 1471 N N . GLN A 1 180 ? -49.415 -4.570 69.983 1.00 81.62 180 GLN A N 1
ATOM 1472 C CA . GLN A 1 180 ? -50.781 -4.161 70.328 1.00 81.62 180 GLN A CA 1
ATOM 1473 C C . GLN A 1 180 ? -51.506 -5.210 71.179 1.00 81.62 180 GLN A C 1
ATOM 1475 O O . GLN A 1 180 ? -52.216 -4.846 72.112 1.00 81.62 180 GLN A O 1
ATOM 1480 N N . GLU A 1 181 ? -51.321 -6.503 70.903 1.00 84.94 181 GLU A N 1
ATOM 1481 C CA . GLU A 1 181 ? -51.917 -7.580 71.701 1.00 84.94 181 GLU A CA 1
ATOM 1482 C C . GLU A 1 181 ? -51.369 -7.585 73.134 1.00 84.94 181 GLU A C 1
ATOM 1484 O O . GLU A 1 181 ? -52.126 -7.713 74.099 1.00 84.94 181 GLU A O 1
ATOM 1489 N N . VAL A 1 182 ? -50.052 -7.423 73.292 1.00 80.25 182 VAL A N 1
ATOM 1490 C CA . VAL A 1 182 ? -49.421 -7.295 74.610 1.00 80.25 182 VAL A CA 1
ATOM 1491 C C . VAL A 1 182 ? -49.924 -6.040 75.322 1.00 80.25 182 VAL A C 1
ATOM 1493 O O . VAL A 1 182 ? -50.280 -6.126 76.495 1.00 80.25 182 VAL A O 1
ATOM 1496 N N . ASP A 1 183 ? -50.013 -4.906 74.629 1.00 77.81 183 ASP A N 1
ATOM 1497 C CA . ASP A 1 183 ? -50.502 -3.643 75.190 1.00 77.81 183 ASP A CA 1
ATOM 1498 C C . ASP A 1 183 ? -51.961 -3.756 75.663 1.00 77.81 183 ASP A C 1
ATOM 1500 O O . ASP A 1 183 ? -52.283 -3.390 76.794 1.00 77.81 183 ASP A O 1
ATOM 1504 N N . GLN A 1 184 ? -52.830 -4.387 74.865 1.00 80.06 184 GLN A N 1
ATOM 1505 C CA . GLN A 1 184 ? -54.209 -4.695 75.254 1.00 80.06 184 GLN A CA 1
ATOM 1506 C C . GLN A 1 184 ? -54.267 -5.623 76.468 1.00 80.06 184 GLN A C 1
ATOM 1508 O O . GLN A 1 184 ? -55.015 -5.350 77.406 1.00 80.06 184 GLN A O 1
ATOM 1513 N N . LYS A 1 185 ? -53.474 -6.703 76.500 1.00 79.19 185 LYS A N 1
ATOM 1514 C CA . LYS A 1 185 ? -53.419 -7.621 77.654 1.00 79.19 185 LYS A CA 1
ATOM 1515 C C . LYS A 1 185 ? -52.948 -6.913 78.920 1.00 79.19 185 LYS A C 1
ATOM 1517 O O . LYS A 1 185 ? -53.529 -7.128 79.982 1.00 79.19 185 LYS A O 1
ATOM 1522 N N . VAL A 1 186 ? -51.931 -6.059 78.816 1.00 76.44 186 VAL A N 1
ATOM 1523 C CA . VAL A 1 186 ? -51.451 -5.229 79.928 1.00 76.44 186 VAL A CA 1
ATOM 1524 C C . VAL A 1 186 ? -52.543 -4.254 80.378 1.00 76.44 186 VAL A C 1
ATOM 1526 O O . VAL A 1 186 ? -52.772 -4.127 81.579 1.00 76.44 186 VAL A O 1
ATOM 1529 N N . GLY A 1 187 ? -53.269 -3.631 79.446 1.00 73.75 187 GLY A N 1
ATOM 1530 C CA . GLY A 1 187 ? -54.422 -2.775 79.737 1.00 73.75 187 GLY A CA 1
ATOM 1531 C C . GLY A 1 187 ? -55.556 -3.516 80.455 1.00 73.75 187 GLY A C 1
ATOM 1532 O O . GLY A 1 187 ? -56.037 -3.052 81.486 1.00 73.75 187 GLY A O 1
ATOM 1533 N N . HIS A 1 188 ? -55.942 -4.700 79.972 1.00 76.06 188 HIS A N 1
ATOM 1534 C CA . HIS A 1 188 ? -56.947 -5.551 80.616 1.00 76.06 188 HIS A CA 1
ATOM 1535 C C . HIS A 1 188 ? -56.520 -5.996 82.014 1.00 76.06 188 HIS A C 1
ATOM 1537 O O . HIS A 1 188 ? -57.336 -5.966 82.932 1.00 76.06 188 HIS A O 1
ATOM 1543 N N . LEU A 1 189 ? -55.250 -6.371 82.192 1.00 73.00 189 LEU A N 1
ATOM 1544 C CA . LEU A 1 189 ? -54.699 -6.688 83.506 1.00 73.00 189 LEU A CA 1
ATOM 1545 C C . LEU A 1 189 ? -54.773 -5.471 84.430 1.00 73.00 189 LEU A C 1
ATOM 1547 O O . LEU A 1 189 ? -55.263 -5.607 85.542 1.00 73.00 189 LEU A O 1
ATOM 1551 N N . LEU A 1 190 ? -54.355 -4.284 83.982 1.00 70.00 190 LEU A N 1
ATOM 1552 C CA . LEU A 1 190 ? -54.445 -3.047 84.769 1.00 70.00 190 LEU A CA 1
ATOM 1553 C C . LEU A 1 190 ? -55.882 -2.746 85.224 1.00 70.00 190 LEU A C 1
ATOM 1555 O O . LEU A 1 190 ? -56.081 -2.393 86.386 1.00 70.00 190 LEU A O 1
ATOM 1559 N N . VAL A 1 191 ? -56.874 -2.930 84.346 1.00 73.06 191 VAL A N 1
ATOM 1560 C CA . VAL A 1 191 ? -58.299 -2.771 84.686 1.00 73.06 191 VAL A CA 1
ATOM 1561 C C . VAL A 1 191 ? -58.745 -3.833 85.695 1.00 73.06 191 VAL A C 1
ATOM 1563 O O . VAL A 1 191 ? -59.235 -3.477 86.763 1.00 73.06 191 VAL A O 1
ATOM 1566 N N . ALA A 1 192 ? -58.495 -5.117 85.430 1.00 68.75 192 ALA A N 1
ATOM 1567 C CA . ALA A 1 192 ? -58.851 -6.205 86.346 1.00 68.75 192 ALA A CA 1
ATOM 1568 C C . ALA A 1 192 ? -58.180 -6.055 87.725 1.00 68.75 192 ALA A C 1
ATOM 1570 O O . ALA A 1 192 ? -58.779 -6.360 88.754 1.00 68.75 192 ALA A O 1
ATOM 1571 N N . PHE A 1 193 ? -56.953 -5.531 87.768 1.00 62.06 193 PHE A N 1
ATOM 1572 C CA . PHE A 1 193 ? -56.250 -5.231 89.013 1.00 62.06 193 PHE A CA 1
ATOM 1573 C C . PHE A 1 193 ? -56.823 -4.026 89.754 1.00 62.06 193 PHE A C 1
ATOM 1575 O O . PHE A 1 193 ? -56.794 -4.014 90.983 1.00 62.06 193 PHE A O 1
ATOM 1582 N N . SER A 1 194 ? -57.361 -3.031 89.046 1.00 64.56 194 SER A N 1
ATOM 1583 C CA . SER A 1 194 ? -58.061 -1.910 89.681 1.00 64.56 194 SER A CA 1
ATOM 1584 C C . SER A 1 194 ? -59.399 -2.314 90.317 1.00 64.56 194 SER A C 1
ATOM 1586 O O . SER A 1 194 ? -59.882 -1.618 91.206 1.00 64.56 194 SER A O 1
ATOM 1588 N N . GLU A 1 195 ? -59.959 -3.456 89.905 1.00 67.44 195 GLU A N 1
ATOM 1589 C CA . GLU A 1 195 ? -61.229 -4.007 90.395 1.00 67.44 195 GLU A CA 1
ATOM 1590 C C . GLU A 1 195 ? -61.060 -5.055 91.513 1.00 67.44 195 GLU A C 1
ATOM 1592 O O . GLU A 1 195 ? -62.048 -5.463 92.127 1.00 67.44 195 GLU A O 1
ATOM 1597 N N . LEU A 1 196 ? -59.830 -5.497 91.814 1.00 62.00 196 LEU A N 1
ATOM 1598 C CA . LEU A 1 196 ? -59.588 -6.462 92.889 1.00 62.00 196 LEU A CA 1
ATOM 1599 C C . LEU A 1 196 ? -59.777 -5.809 94.273 1.00 62.00 196 LEU A C 1
ATOM 1601 O O . LEU A 1 196 ? -59.162 -4.777 94.554 1.00 62.00 196 LEU A O 1
ATOM 1605 N N . PRO A 1 197 ? -60.585 -6.408 95.168 1.00 56.56 197 PRO A N 1
ATOM 1606 C CA . PRO A 1 197 ? -60.807 -5.872 96.504 1.00 56.56 197 PRO A CA 1
ATOM 1607 C C . PRO A 1 197 ? -59.549 -6.007 97.372 1.00 56.56 197 PRO A C 1
ATOM 1609 O O . PRO A 1 197 ? -58.811 -6.991 97.272 1.00 56.56 197 PRO A O 1
ATOM 1612 N N . ASN A 1 198 ? -59.317 -5.032 98.256 1.00 57.22 198 ASN A N 1
ATOM 1613 C CA . ASN A 1 198 ? -58.258 -5.118 99.262 1.00 57.22 198 ASN A CA 1
ATOM 1614 C C . ASN A 1 198 ? -58.508 -6.339 100.156 1.00 57.22 198 ASN A C 1
ATOM 1616 O O . ASN A 1 198 ? -59.616 -6.532 100.660 1.00 57.22 198 ASN A O 1
ATOM 1620 N N . VAL A 1 199 ? -57.481 -7.167 100.347 1.00 54.78 199 VAL A N 1
ATOM 1621 C CA . VAL A 1 199 ? -57.595 -8.375 101.165 1.00 54.78 199 VAL A CA 1
ATOM 1622 C C . VAL A 1 199 ? -57.142 -8.031 102.575 1.00 54.78 199 VAL A C 1
ATOM 1624 O O . VAL A 1 199 ? -55.966 -7.772 102.821 1.00 54.78 199 VAL A O 1
ATOM 1627 N N . GLU A 1 200 ? -58.083 -8.018 103.511 1.00 46.03 200 GLU A N 1
ATOM 1628 C CA . GLU A 1 200 ? -57.803 -7.801 104.925 1.00 46.03 200 GLU A CA 1
ATOM 1629 C C . GLU A 1 200 ? -57.383 -9.134 105.564 1.00 46.03 200 GLU A C 1
ATOM 1631 O O . GLU A 1 200 ? -58.184 -10.059 105.710 1.00 46.03 200 GLU A O 1
ATOM 1636 N N . VAL A 1 201 ? -56.102 -9.265 105.910 1.00 52.62 201 VAL A N 1
ATOM 1637 C CA . VAL A 1 201 ? -55.557 -10.474 106.537 1.00 52.62 201 VAL A CA 1
ATOM 1638 C C . VAL A 1 201 ? -55.344 -10.201 108.019 1.00 52.62 201 VAL A C 1
ATOM 1640 O O . VAL A 1 201 ? -54.582 -9.317 108.412 1.00 52.62 201 VAL A O 1
ATOM 1643 N N . THR A 1 202 ? -56.022 -10.972 108.865 1.00 45.38 202 THR A N 1
ATOM 1644 C CA . THR A 1 202 ? -55.885 -10.900 110.322 1.00 45.38 202 THR A CA 1
ATOM 1645 C C . THR A 1 202 ? -54.920 -11.979 110.805 1.00 45.38 202 THR A C 1
ATOM 1647 O O . THR A 1 202 ? -55.227 -13.168 110.767 1.00 45.38 202 THR A O 1
ATOM 1650 N N . VAL A 1 203 ? -53.751 -11.568 111.304 1.00 45.59 203 VAL A N 1
ATOM 1651 C CA . VAL A 1 203 ? -52.774 -12.468 111.941 1.00 45.59 203 VAL A CA 1
ATOM 1652 C C . VAL A 1 203 ? -52.578 -12.012 113.382 1.00 45.59 203 VAL A C 1
ATOM 1654 O O . VAL A 1 203 ? -52.149 -10.890 113.638 1.00 45.59 203 VAL A O 1
ATOM 1657 N N . GLY A 1 204 ? -52.935 -12.869 114.343 1.00 45.19 204 GLY A N 1
ATOM 1658 C CA . GLY A 1 204 ? -52.735 -12.594 115.772 1.00 45.19 204 GLY A CA 1
ATOM 1659 C C . GLY A 1 204 ? -53.542 -11.410 116.327 1.00 45.19 204 GLY A C 1
ATOM 1660 O O . GLY A 1 204 ? -53.049 -10.692 117.192 1.00 45.19 204 GLY A O 1
ATOM 1661 N N . GLY A 1 205 ? -54.763 -11.175 115.828 1.00 52.97 205 GLY A N 1
ATOM 1662 C CA . GLY A 1 205 ? -55.676 -10.155 116.369 1.00 52.97 205 GLY A CA 1
ATOM 1663 C C . GLY A 1 205 ? -55.430 -8.716 115.896 1.00 52.97 205 GLY A C 1
ATOM 1664 O O . GLY A 1 205 ? -56.061 -7.798 116.414 1.00 52.97 205 GLY A O 1
ATOM 1665 N N . ARG A 1 206 ? -54.551 -8.499 114.909 1.00 46.28 206 ARG A N 1
ATOM 1666 C CA . ARG A 1 206 ? -54.414 -7.221 114.187 1.00 46.28 206 ARG A CA 1
ATOM 1667 C C . ARG A 1 206 ? -54.755 -7.426 112.711 1.00 46.28 206 ARG A C 1
ATOM 1669 O O . ARG A 1 206 ? -54.304 -8.402 112.113 1.00 46.28 206 ARG A O 1
ATOM 1676 N N . SER A 1 207 ? -55.586 -6.537 112.171 1.00 40.84 207 SER A N 1
ATOM 1677 C CA . SER A 1 207 ? -55.957 -6.485 110.753 1.00 40.84 207 SER A CA 1
ATOM 1678 C C . SER A 1 207 ? -54.870 -5.752 109.964 1.00 40.84 207 SER A C 1
ATOM 1680 O O . SER A 1 207 ? -54.373 -4.712 110.407 1.00 40.84 207 SER A O 1
ATOM 1682 N N . PHE A 1 208 ? -54.499 -6.306 108.812 1.00 47.88 208 PHE A N 1
ATOM 1683 C CA . PHE A 1 208 ? -53.648 -5.655 107.827 1.00 47.88 208 PHE A CA 1
ATOM 1684 C C . PHE A 1 208 ? -54.346 -5.709 106.464 1.00 47.88 208 PHE A C 1
ATOM 1686 O O . PHE A 1 208 ? -54.653 -6.796 105.974 1.00 47.88 208 PHE A O 1
ATOM 1693 N N . GLU A 1 209 ? -54.584 -4.553 105.839 1.00 47.88 209 GLU A N 1
ATOM 1694 C CA . GLU A 1 209 ? -54.984 -4.481 104.428 1.00 47.88 209 GLU A CA 1
ATOM 1695 C C . GLU A 1 209 ? -53.767 -4.781 103.548 1.00 47.88 209 GLU A C 1
ATOM 1697 O O . GLU A 1 209 ? -52.838 -3.977 103.448 1.00 47.88 209 GLU A O 1
ATOM 1702 N N . LEU A 1 210 ? -53.777 -5.936 102.889 1.00 50.00 210 LEU A N 1
ATOM 1703 C CA . LEU A 1 210 ? -52.848 -6.254 101.814 1.00 50.00 210 LEU A CA 1
ATOM 1704 C C . LEU A 1 210 ? -53.480 -5.804 100.496 1.00 50.00 210 LEU A C 1
ATOM 1706 O O . LEU A 1 210 ? -54.467 -6.373 100.019 1.00 50.00 210 LEU A O 1
ATOM 1710 N N . LYS A 1 211 ? -52.912 -4.749 99.907 1.00 55.69 211 LYS A N 1
ATOM 1711 C CA . LYS A 1 211 ? -53.289 -4.300 98.567 1.00 55.69 211 LYS A CA 1
ATOM 1712 C C . LYS A 1 211 ? -52.702 -5.291 97.566 1.00 55.69 211 LYS A C 1
ATOM 1714 O O . LYS A 1 211 ? -51.501 -5.535 97.560 1.00 55.69 211 LYS A O 1
ATOM 1719 N N . ALA A 1 212 ? -53.528 -5.822 96.665 1.00 52.81 212 ALA A N 1
ATOM 1720 C CA . ALA A 1 212 ? -53.093 -6.749 95.610 1.00 52.81 212 ALA A CA 1
ATOM 1721 C C . ALA A 1 212 ? -51.994 -6.172 94.679 1.00 52.81 212 ALA A C 1
ATOM 1723 O O . ALA A 1 212 ? -51.398 -6.898 93.889 1.00 52.81 212 ALA A O 1
ATOM 1724 N N . GLN A 1 213 ? -51.703 -4.873 94.795 1.00 51.72 213 GLN A N 1
ATOM 1725 C CA . GLN A 1 213 ? -50.751 -4.096 94.004 1.00 51.72 213 GLN A CA 1
ATOM 1726 C C . GLN A 1 213 ? -49.268 -4.440 94.263 1.00 51.72 213 GLN A C 1
ATOM 1728 O O . GLN A 1 213 ? -48.423 -4.032 93.470 1.00 51.72 213 GLN A O 1
ATOM 1733 N N . ASP A 1 214 ? -48.931 -5.208 95.307 1.00 51.06 214 ASP A N 1
ATOM 1734 C CA . ASP A 1 214 ? -47.536 -5.349 95.766 1.00 51.06 214 ASP A CA 1
ATOM 1735 C C . ASP A 1 214 ? -46.698 -6.426 95.030 1.00 51.06 214 ASP A C 1
ATOM 1737 O O . ASP A 1 214 ? -45.471 -6.345 95.032 1.00 51.06 214 ASP A O 1
ATOM 1741 N N . ALA A 1 215 ? -47.311 -7.407 94.347 1.00 52.91 215 ALA A N 1
ATOM 1742 C CA . ALA A 1 215 ? -46.587 -8.507 93.665 1.00 52.91 215 ALA A CA 1
ATOM 1743 C C . ALA A 1 215 ? -46.431 -8.333 92.135 1.00 52.91 215 ALA A C 1
ATOM 1745 O O . ALA A 1 215 ? -45.614 -8.989 91.490 1.00 52.91 215 ALA A O 1
ATOM 1746 N N . ILE A 1 216 ? -47.211 -7.430 91.547 1.00 52.44 216 ILE A N 1
ATOM 1747 C CA . ILE A 1 216 ? -47.335 -7.179 90.100 1.00 52.44 216 ILE A CA 1
ATOM 1748 C C . ILE A 1 216 ? -46.239 -6.259 89.505 1.00 52.44 216 ILE A C 1
ATOM 1750 O O . ILE A 1 216 ? -45.928 -6.420 88.318 1.00 52.44 216 ILE A O 1
ATOM 1754 N N . PRO A 1 217 ? -45.592 -5.333 90.255 1.00 59.91 217 PRO A N 1
ATOM 1755 C CA . PRO A 1 217 ? -44.566 -4.453 89.697 1.00 59.91 217 PRO A CA 1
ATOM 1756 C C . PRO A 1 217 ? -43.395 -5.221 89.087 1.00 59.91 217 PRO A C 1
ATOM 1758 O O . PRO A 1 217 ? -42.843 -4.780 88.089 1.00 59.91 217 PRO A O 1
ATOM 1761 N N . GLU A 1 218 ? -43.034 -6.372 89.654 1.00 57.25 218 GLU A N 1
ATOM 1762 C CA . GLU A 1 218 ? -41.889 -7.192 89.237 1.00 57.25 218 GLU A CA 1
ATOM 1763 C C . GLU A 1 218 ? -42.078 -7.795 87.835 1.00 57.25 218 GLU A C 1
ATOM 1765 O O . GLU A 1 218 ? -41.217 -7.640 86.971 1.00 57.25 218 GLU A O 1
ATOM 1770 N N . GLN A 1 219 ? -43.238 -8.395 87.547 1.00 59.50 219 GLN A N 1
ATOM 1771 C CA . GLN A 1 219 ? -43.519 -8.994 86.234 1.00 59.50 219 GLN A CA 1
ATOM 1772 C C . GLN A 1 219 ? -43.697 -7.937 85.136 1.00 59.50 219 GLN A C 1
ATOM 1774 O O . GLN A 1 219 ? -43.152 -8.089 84.042 1.00 59.50 219 GLN A O 1
ATOM 1779 N N . ALA A 1 220 ? -44.394 -6.834 85.432 1.00 61.00 220 ALA A N 1
ATOM 1780 C CA . ALA A 1 220 ? -44.526 -5.711 84.502 1.00 61.00 220 ALA A CA 1
ATOM 1781 C C . ALA A 1 220 ? -43.173 -5.020 84.242 1.00 61.00 220 ALA A C 1
ATOM 1783 O O . ALA A 1 220 ? -42.883 -4.607 83.117 1.00 61.00 220 ALA A O 1
ATOM 1784 N N . LYS A 1 221 ? -42.312 -4.935 85.263 1.00 66.69 221 LYS A N 1
ATOM 1785 C CA . LYS A 1 221 ? -40.946 -4.411 85.149 1.00 66.69 221 LYS A CA 1
ATOM 1786 C C . LYS A 1 221 ? -40.053 -5.336 84.321 1.00 66.69 221 LYS A C 1
ATOM 1788 O O . LYS A 1 221 ? -39.369 -4.829 83.437 1.00 66.69 221 LYS A O 1
ATOM 1793 N N . ASN A 1 222 ? -40.122 -6.654 84.519 1.00 69.88 222 ASN A N 1
ATOM 1794 C CA . ASN A 1 222 ? -39.385 -7.635 83.713 1.00 69.88 222 ASN A CA 1
ATOM 1795 C C . ASN A 1 222 ? -39.819 -7.622 82.240 1.00 69.88 222 ASN A C 1
ATOM 1797 O O . ASN A 1 222 ? -38.967 -7.621 81.354 1.00 69.88 222 ASN A O 1
ATOM 1801 N N . LEU A 1 223 ? -41.123 -7.527 81.956 1.00 68.88 223 LEU A N 1
ATOM 1802 C CA . LEU A 1 223 ? -41.630 -7.379 80.586 1.00 68.88 223 LEU A CA 1
ATOM 1803 C C . LEU A 1 223 ? -41.141 -6.083 79.933 1.00 68.88 223 LEU A C 1
ATOM 1805 O O . LEU A 1 223 ? -40.650 -6.104 78.808 1.00 68.88 223 LEU A O 1
ATOM 1809 N N . LYS A 1 224 ? -41.213 -4.957 80.647 1.00 71.50 224 LYS A N 1
ATOM 1810 C CA . LYS A 1 224 ? -40.742 -3.659 80.145 1.00 71.50 224 LYS A CA 1
ATOM 1811 C C . LYS A 1 224 ? -39.229 -3.642 79.911 1.00 71.50 224 LYS A C 1
ATOM 1813 O O . LYS A 1 224 ? -38.768 -3.019 78.957 1.00 71.50 224 LYS A O 1
ATOM 1818 N N . GLN A 1 225 ? -38.471 -4.335 80.757 1.00 73.62 225 GLN A N 1
ATOM 1819 C CA . GLN A 1 225 ? -37.029 -4.500 80.612 1.00 73.62 225 GLN A CA 1
ATOM 1820 C C . GLN A 1 225 ? -36.694 -5.375 79.401 1.00 73.62 225 GLN A C 1
ATOM 1822 O O . GLN A 1 225 ? -35.939 -4.937 78.542 1.00 73.62 225 GLN A O 1
ATOM 1827 N N . SER A 1 226 ? -37.358 -6.523 79.244 1.00 70.62 226 SER A N 1
ATOM 1828 C CA . SER A 1 226 ? -37.174 -7.409 78.087 1.00 70.62 226 SER A CA 1
ATOM 1829 C C . SER A 1 226 ? -37.547 -6.727 76.760 1.00 70.62 226 SER A C 1
ATOM 1831 O O . SER A 1 226 ? -36.861 -6.890 75.751 1.00 70.62 226 SER A O 1
ATOM 1833 N N . LEU A 1 227 ? -38.577 -5.873 76.765 1.00 73.88 227 LEU A N 1
ATOM 1834 C CA . LEU A 1 227 ? -38.963 -5.063 75.606 1.00 73.88 227 LEU A CA 1
ATOM 1835 C C . LEU A 1 227 ? -37.937 -3.952 75.299 1.00 73.88 227 LEU A C 1
ATOM 1837 O O . LEU A 1 227 ? -37.666 -3.645 74.135 1.00 73.88 227 LEU A O 1
ATOM 1841 N N . GLY A 1 228 ? -37.332 -3.370 76.339 1.00 76.31 228 GLY A N 1
ATOM 1842 C CA . GLY A 1 228 ? -36.212 -2.433 76.221 1.00 76.31 228 GLY A CA 1
ATOM 1843 C C . GLY A 1 228 ? -34.954 -3.087 75.645 1.00 76.31 228 GLY A C 1
ATOM 1844 O O . GLY A 1 228 ? -34.340 -2.530 74.730 1.00 76.31 228 GLY A O 1
ATOM 1845 N N . ASP A 1 229 ? -34.626 -4.289 76.114 1.00 79.12 229 ASP A N 1
ATOM 1846 C CA . ASP A 1 229 ? -33.487 -5.083 75.649 1.00 79.12 229 ASP A CA 1
ATOM 1847 C C . ASP A 1 229 ? -33.674 -5.499 74.182 1.00 79.12 229 ASP A C 1
ATOM 1849 O O . ASP A 1 229 ? -32.773 -5.308 73.362 1.00 79.12 229 ASP A O 1
ATOM 1853 N N . GLY A 1 230 ? -34.877 -5.952 73.804 1.00 77.38 230 GLY A N 1
ATOM 1854 C CA . GLY A 1 230 ? -35.219 -6.266 72.412 1.00 77.38 230 GLY A CA 1
ATOM 1855 C C . GLY A 1 230 ? -35.084 -5.057 71.477 1.00 77.38 230 GLY A C 1
ATOM 1856 O O . GLY A 1 230 ? -34.526 -5.165 70.381 1.00 77.38 230 GLY A O 1
ATOM 1857 N N . LYS A 1 231 ? -35.505 -3.867 71.927 1.00 77.25 231 LYS A N 1
ATOM 1858 C CA . LYS A 1 231 ? -35.329 -2.616 71.171 1.00 77.25 231 LYS A CA 1
ATOM 1859 C C . LYS A 1 231 ? -33.853 -2.236 71.019 1.00 77.25 231 LYS A C 1
ATOM 1861 O O . LYS A 1 231 ? -33.446 -1.810 69.937 1.00 77.25 231 LYS A O 1
ATOM 1866 N N . GLN A 1 232 ? -33.044 -2.388 72.069 1.00 80.56 232 GLN A N 1
ATOM 1867 C CA . GLN A 1 232 ? -31.600 -2.144 71.987 1.00 80.56 232 GLN A CA 1
ATOM 1868 C C . GLN A 1 232 ? -30.905 -3.126 71.044 1.00 80.56 232 GLN A C 1
ATOM 1870 O O . GLN A 1 232 ? -30.057 -2.713 70.252 1.00 80.56 232 GLN A O 1
ATOM 1875 N N . GLN A 1 233 ? -31.286 -4.401 71.083 1.00 81.38 233 GLN A N 1
ATOM 1876 C CA . GLN A 1 233 ? -30.728 -5.416 70.200 1.00 81.38 233 GLN A CA 1
ATOM 1877 C C . GLN A 1 233 ? -31.054 -5.124 68.730 1.00 81.38 233 GLN A C 1
ATOM 1879 O O . GLN A 1 233 ? -30.165 -5.204 67.884 1.00 81.38 233 GLN A O 1
ATOM 1884 N N . MET A 1 234 ? -32.280 -4.684 68.427 1.00 77.56 234 MET A N 1
ATOM 1885 C CA . MET A 1 234 ? -32.669 -4.262 67.076 1.00 77.56 234 MET A CA 1
ATOM 1886 C C . MET A 1 234 ? -31.854 -3.057 66.583 1.00 77.56 234 MET A C 1
ATOM 1888 O O . MET A 1 234 ? -31.313 -3.090 65.476 1.00 77.56 234 MET A O 1
ATOM 1892 N N . LEU A 1 235 ? -31.685 -2.028 67.421 1.00 80.69 235 LEU A N 1
ATOM 1893 C CA . LEU A 1 235 ? -30.858 -0.864 67.082 1.00 80.69 235 LEU A CA 1
ATOM 1894 C C . LEU A 1 235 ? -29.393 -1.241 66.845 1.00 80.69 235 LEU A C 1
ATOM 1896 O O . LEU A 1 235 ? -28.747 -0.667 65.967 1.00 80.69 235 LEU A O 1
ATOM 1900 N N . LYS A 1 236 ? -28.872 -2.206 67.610 1.00 87.69 236 LYS A N 1
ATOM 1901 C CA . LYS A 1 236 ? -27.519 -2.728 67.426 1.00 87.69 236 LYS A CA 1
ATOM 1902 C C . LYS A 1 236 ? -27.382 -3.451 66.085 1.00 87.69 236 LYS A C 1
ATOM 1904 O O . LYS A 1 236 ? -26.513 -3.082 65.309 1.00 87.69 236 LYS A O 1
ATOM 1909 N N . MET A 1 237 ? -28.281 -4.385 65.761 1.00 80.88 237 MET A N 1
ATOM 1910 C CA . MET A 1 237 ? -28.245 -5.087 64.469 1.00 80.88 237 MET A CA 1
ATOM 1911 C C . MET A 1 237 ? -28.360 -4.129 63.278 1.00 80.88 237 MET A C 1
ATOM 1913 O O . MET A 1 237 ? -27.682 -4.318 62.273 1.00 80.88 237 MET A O 1
ATOM 1917 N N . HIS A 1 238 ? -29.200 -3.092 63.381 1.00 80.31 238 HIS A N 1
ATOM 1918 C CA . HIS A 1 238 ? -29.314 -2.082 62.329 1.00 80.31 238 HIS A CA 1
ATOM 1919 C C . HIS A 1 238 ? -28.005 -1.305 62.138 1.00 80.31 238 HIS A C 1
ATOM 1921 O O . HIS A 1 238 ? -27.588 -1.067 61.005 1.00 80.31 238 HIS A O 1
ATOM 1927 N N . ARG A 1 239 ? -27.333 -0.947 63.239 1.00 86.25 239 ARG A N 1
ATOM 1928 C CA . ARG A 1 239 ? -26.034 -0.269 63.200 1.00 86.25 239 ARG A CA 1
ATOM 1929 C C . ARG A 1 239 ? -24.955 -1.159 62.582 1.00 86.25 239 ARG A C 1
ATOM 1931 O O . ARG A 1 239 ? -24.293 -0.718 61.650 1.00 86.25 239 ARG A O 1
ATOM 1938 N N . ASP A 1 240 ? -24.859 -2.410 63.022 1.00 87.69 240 ASP A N 1
ATOM 1939 C CA . ASP A 1 240 ? -23.887 -3.382 62.510 1.00 87.69 240 ASP A CA 1
ATOM 1940 C C . ASP A 1 240 ? -24.105 -3.640 61.001 1.00 87.69 240 ASP A C 1
ATOM 1942 O O . ASP A 1 240 ? -23.154 -3.690 60.222 1.00 87.69 240 ASP A O 1
ATOM 1946 N N . ALA A 1 241 ? -25.365 -3.725 60.552 1.00 82.19 241 ALA A N 1
ATOM 1947 C CA . ALA A 1 241 ? -25.703 -3.880 59.135 1.00 82.19 241 ALA A CA 1
ATOM 1948 C C . ALA A 1 241 ? -25.328 -2.647 58.289 1.00 82.19 241 ALA A C 1
ATOM 1950 O O . ALA A 1 241 ? -24.877 -2.789 57.149 1.00 82.19 241 ALA A O 1
ATOM 1951 N N . MET A 1 242 ? -25.498 -1.440 58.836 1.00 84.00 242 MET A N 1
ATOM 1952 C CA . MET A 1 242 ? -25.080 -0.198 58.177 1.00 84.00 242 MET A CA 1
ATOM 1953 C C . MET A 1 242 ? -23.555 -0.085 58.094 1.00 84.00 242 MET A C 1
ATOM 1955 O O . MET A 1 242 ? -23.028 0.309 57.054 1.00 84.00 242 MET A O 1
ATOM 1959 N N . GLU A 1 243 ? -22.840 -0.471 59.152 1.00 88.69 243 GLU A N 1
ATOM 1960 C CA . GLU A 1 243 ? -21.376 -0.512 59.160 1.00 88.69 243 GLU A CA 1
ATOM 1961 C C . GLU A 1 243 ? -20.838 -1.513 58.132 1.00 88.69 243 GLU A C 1
ATOM 1963 O O . GLU A 1 243 ? -19.973 -1.152 57.334 1.00 88.69 243 GLU A O 1
ATOM 1968 N N . ALA A 1 244 ? -21.412 -2.719 58.056 1.00 86.19 244 ALA A N 1
ATOM 1969 C CA . ALA A 1 244 ? -21.037 -3.716 57.055 1.00 86.19 244 ALA A CA 1
ATOM 1970 C C . ALA A 1 244 ? -21.204 -3.184 55.618 1.00 86.19 244 ALA A C 1
ATOM 1972 O O . ALA A 1 244 ? -20.274 -3.268 54.812 1.00 86.19 244 ALA A O 1
ATOM 1973 N N . ARG A 1 245 ? -22.340 -2.541 55.307 1.00 83.50 245 ARG A N 1
ATOM 1974 C CA . ARG A 1 245 ? -22.544 -1.916 53.988 1.00 83.50 245 ARG A CA 1
ATOM 1975 C C . ARG A 1 245 ? -21.547 -0.801 53.697 1.00 83.50 245 ARG A C 1
ATOM 1977 O O . ARG A 1 245 ? -21.048 -0.715 52.579 1.00 83.50 245 ARG A O 1
ATOM 1984 N N . ASN A 1 246 ? -21.227 0.031 54.685 1.00 89.00 246 ASN A N 1
ATOM 1985 C CA . ASN A 1 246 ? -20.207 1.062 54.511 1.00 89.00 246 ASN A CA 1
ATOM 1986 C C . ASN A 1 246 ? -18.834 0.453 54.205 1.00 89.00 246 ASN A C 1
ATOM 1988 O O . ASN A 1 246 ? -18.143 0.940 53.312 1.00 89.00 246 ASN A O 1
ATOM 1992 N N . THR A 1 247 ? -18.447 -0.627 54.891 1.00 93.06 247 THR A N 1
ATOM 1993 C CA . THR A 1 247 ? -17.162 -1.292 54.618 1.00 93.06 247 THR A CA 1
ATOM 1994 C C . THR A 1 247 ? -17.090 -1.882 53.210 1.00 93.06 247 THR A C 1
ATOM 1996 O O . THR A 1 247 ? -16.064 -1.743 52.546 1.00 93.06 247 THR A O 1
ATOM 1999 N N . GLU A 1 248 ? -18.182 -2.466 52.716 1.00 90.44 248 GLU A N 1
ATOM 2000 C CA . GLU A 1 248 ? -18.263 -3.011 51.358 1.00 90.44 248 GLU A CA 1
ATOM 2001 C C . GLU A 1 248 ? -18.155 -1.905 50.295 1.00 90.44 248 GLU A C 1
ATOM 2003 O O . GLU A 1 248 ? -17.406 -2.035 49.325 1.00 90.44 248 GLU A O 1
ATOM 2008 N N . VAL A 1 249 ? -18.827 -0.767 50.507 1.00 90.06 249 VAL A N 1
ATOM 2009 C CA . VAL A 1 249 ? -18.723 0.405 49.621 1.00 90.06 249 VAL A CA 1
ATOM 2010 C C . VAL A 1 249 ? -17.289 0.937 49.564 1.00 90.06 249 VAL A C 1
ATOM 2012 O O . VAL A 1 249 ? -16.798 1.253 48.479 1.00 90.06 249 VAL A O 1
ATOM 2015 N N . GLU A 1 250 ? -16.595 1.021 50.700 1.00 90.75 250 GLU A N 1
ATOM 2016 C CA . GLU A 1 250 ? -15.200 1.473 50.729 1.00 90.75 250 GLU A CA 1
ATOM 2017 C C . GLU A 1 250 ? -14.248 0.476 50.049 1.00 90.75 250 GLU A C 1
ATOM 2019 O O . GLU A 1 250 ? -13.369 0.889 49.287 1.00 90.75 250 GLU A O 1
ATOM 2024 N N . GLN A 1 251 ? -14.464 -0.833 50.212 1.00 94.06 251 GLN A N 1
ATOM 2025 C CA . GLN A 1 251 ? -13.713 -1.852 49.467 1.00 94.06 251 GLN A CA 1
ATOM 2026 C C . GLN A 1 251 ? -13.935 -1.740 47.955 1.00 94.06 251 GLN A C 1
ATOM 2028 O O . GLN A 1 251 ? -12.977 -1.779 47.182 1.00 94.06 251 GLN A O 1
ATOM 2033 N N . LEU A 1 252 ? -15.180 -1.548 47.512 1.00 92.50 252 LEU A N 1
ATOM 2034 C CA . LEU A 1 252 ? -15.492 -1.373 46.093 1.00 92.50 252 LEU A CA 1
ATOM 2035 C C . LEU A 1 252 ? -14.854 -0.106 45.517 1.00 92.50 252 LEU A C 1
ATOM 2037 O O . LEU A 1 252 ? -14.318 -0.150 44.408 1.00 92.50 252 LEU A O 1
ATOM 2041 N N . LYS A 1 253 ? -14.842 1.003 46.266 1.00 93.69 253 LYS A N 1
ATOM 2042 C CA . LYS A 1 253 ? -14.136 2.231 45.865 1.00 93.69 253 LYS A CA 1
ATOM 2043 C C . LYS A 1 253 ? -12.634 2.002 45.710 1.00 93.69 253 LYS A C 1
ATOM 2045 O O . LYS A 1 253 ? -12.063 2.462 44.721 1.00 93.69 253 LYS A O 1
ATOM 2050 N N . ALA A 1 254 ? -12.008 1.282 46.643 1.00 94.00 254 ALA A N 1
ATOM 2051 C CA . ALA A 1 254 ? -10.588 0.940 46.570 1.00 94.00 254 ALA A CA 1
ATOM 2052 C C . ALA A 1 254 ? -10.272 0.034 45.365 1.00 94.00 254 ALA A C 1
ATOM 2054 O O . ALA A 1 254 ? -9.290 0.247 44.655 1.00 94.00 254 ALA A O 1
ATOM 2055 N N . ASN A 1 255 ? -11.140 -0.934 45.069 1.00 93.56 255 ASN A N 1
ATOM 2056 C CA . ASN A 1 255 ? -10.984 -1.789 43.893 1.00 93.56 255 ASN A CA 1
ATOM 2057 C C . ASN A 1 255 ? -11.115 -0.987 42.588 1.00 93.56 255 ASN A C 1
ATOM 2059 O O . ASN A 1 255 ? -10.318 -1.163 41.666 1.00 93.56 255 ASN A O 1
ATOM 2063 N N . LEU A 1 256 ? -12.082 -0.066 42.516 1.00 92.69 256 LEU A N 1
ATOM 2064 C CA . LEU A 1 256 ? -12.278 0.819 41.364 1.00 92.69 256 LEU A CA 1
ATOM 2065 C C . LEU A 1 256 ? -11.091 1.761 41.137 1.00 92.69 256 LEU A C 1
ATOM 2067 O O . LEU A 1 256 ? -10.702 1.983 39.989 1.00 92.69 256 LEU A O 1
ATOM 2071 N N . SER A 1 257 ? -10.507 2.315 42.204 1.00 94.81 257 SER A N 1
ATOM 2072 C CA . SER A 1 257 ? -9.334 3.188 42.088 1.00 94.81 257 SER A CA 1
ATOM 2073 C C . SER A 1 257 ? -8.107 2.416 41.600 1.00 94.81 257 SER A C 1
ATOM 2075 O O . SER A 1 257 ? -7.431 2.877 40.680 1.00 94.81 257 SER A O 1
ATOM 2077 N N . HIS A 1 258 ? -7.877 1.208 42.121 1.00 95.25 258 HIS A N 1
ATOM 2078 C CA . HIS A 1 258 ? -6.801 0.333 41.660 1.00 95.25 258 HIS A CA 1
ATOM 2079 C C . HIS A 1 258 ? -6.973 -0.067 40.185 1.00 95.25 258 HIS A C 1
ATOM 2081 O O . HIS A 1 258 ? -6.016 -0.039 39.411 1.00 95.25 258 HIS A O 1
ATOM 2087 N N . LEU A 1 259 ? -8.200 -0.392 39.762 1.00 94.50 259 LEU A N 1
ATOM 2088 C CA . LEU A 1 259 ? -8.476 -0.759 38.371 1.00 94.50 259 LEU A CA 1
ATOM 2089 C C . LEU A 1 259 ? -8.252 0.420 37.409 1.00 94.50 259 LEU A C 1
ATOM 2091 O O . LEU A 1 259 ? -7.687 0.238 36.332 1.00 94.50 259 LEU A O 1
ATOM 2095 N N . ARG A 1 260 ? -8.640 1.639 37.810 1.00 93.50 260 ARG A N 1
ATOM 2096 C CA . ARG A 1 260 ? -8.360 2.863 37.040 1.00 93.50 260 ARG A CA 1
ATOM 2097 C C . ARG A 1 260 ? -6.865 3.128 36.893 1.00 93.50 260 ARG A C 1
ATOM 2099 O O . ARG A 1 260 ? -6.440 3.536 35.813 1.00 93.50 260 ARG A O 1
ATOM 2106 N N . LEU A 1 261 ? -6.085 2.895 37.949 1.00 95.69 261 LEU A N 1
ATOM 2107 C CA . LEU A 1 261 ? -4.636 3.072 37.906 1.00 95.69 261 LEU A CA 1
ATOM 2108 C C . LEU A 1 261 ? -4.007 2.125 36.878 1.00 95.69 261 LEU A C 1
ATOM 2110 O O . LEU A 1 261 ? -3.361 2.602 35.951 1.00 95.69 261 LEU A O 1
ATOM 2114 N N . ARG A 1 262 ? -4.312 0.821 36.957 1.00 94.94 262 ARG A N 1
ATOM 2115 C CA . ARG A 1 262 ? -3.832 -0.171 35.976 1.00 94.94 262 ARG A CA 1
ATOM 2116 C C . ARG A 1 262 ? -4.206 0.177 34.543 1.00 94.94 262 ARG A C 1
ATOM 2118 O O . ARG A 1 262 ? -3.374 0.088 33.652 1.00 94.94 262 ARG A O 1
ATOM 2125 N N . TYR A 1 263 ? -5.454 0.586 34.316 1.00 91.69 263 TYR A N 1
ATOM 2126 C CA . TYR A 1 263 ? -5.888 0.987 32.980 1.00 91.69 263 TYR A CA 1
ATOM 2127 C C . TYR A 1 263 ? -5.068 2.172 32.450 1.00 91.69 263 TYR A C 1
ATOM 2129 O O . TYR A 1 263 ? -4.706 2.205 31.278 1.00 91.69 263 TYR A O 1
ATOM 2137 N N . THR A 1 264 ? -4.748 3.135 33.317 1.00 94.81 264 THR A N 1
ATOM 2138 C CA . THR A 1 264 ? -3.938 4.302 32.945 1.00 94.81 264 THR A CA 1
ATOM 2139 C C . THR A 1 264 ? -2.500 3.902 32.619 1.00 94.81 264 THR A C 1
ATOM 2141 O O . THR A 1 264 ? -1.957 4.367 31.621 1.00 94.81 264 THR A O 1
ATOM 2144 N N . GLU A 1 265 ? -1.906 3.012 33.415 1.00 95.19 265 GLU A N 1
ATOM 2145 C CA . GLU A 1 265 ? -0.565 2.464 33.175 1.00 95.19 265 GLU A CA 1
ATOM 2146 C C . GLU A 1 265 ? -0.493 1.698 31.845 1.00 95.19 265 GLU A C 1
ATOM 2148 O O . GLU A 1 265 ? 0.432 1.913 31.062 1.00 95.19 265 GLU A O 1
ATOM 2153 N N . ASP A 1 266 ? -1.497 0.872 31.536 1.00 91.88 266 ASP A N 1
ATOM 2154 C CA . ASP A 1 266 ? -1.571 0.133 30.270 1.00 91.88 266 ASP A CA 1
ATOM 2155 C C . ASP A 1 266 ? -1.675 1.069 29.057 1.00 91.88 266 ASP A C 1
ATOM 2157 O O . ASP A 1 266 ? -1.017 0.846 28.037 1.00 91.88 266 ASP A O 1
ATOM 2161 N N . VAL A 1 267 ? -2.493 2.125 29.148 1.00 92.06 267 VAL A N 1
ATOM 2162 C CA . VAL A 1 267 ? -2.614 3.133 28.081 1.00 92.06 267 VAL A CA 1
ATOM 2163 C C . VAL A 1 267 ? -1.287 3.865 27.888 1.00 92.06 267 VAL A C 1
ATOM 2165 O O . VAL A 1 267 ? -0.793 3.929 26.766 1.00 92.06 267 VAL A O 1
ATOM 2168 N N . GLN A 1 268 ? -0.657 4.321 28.974 1.00 94.38 268 GLN A N 1
ATOM 2169 C CA . GLN A 1 268 ? 0.655 4.973 28.914 1.00 94.38 268 GLN A CA 1
ATOM 2170 C C . GLN A 1 268 ? 1.733 4.058 28.320 1.00 94.38 268 GLN A C 1
ATOM 2172 O O . GLN A 1 268 ? 2.558 4.513 27.528 1.00 94.38 268 GLN A O 1
ATOM 2177 N N . GLY A 1 269 ? 1.716 2.764 28.652 1.00 93.94 269 GLY A N 1
ATOM 2178 C CA . GLY A 1 269 ? 2.631 1.779 28.078 1.00 93.94 269 GLY A CA 1
ATOM 2179 C C . GLY A 1 269 ? 2.447 1.610 26.567 1.00 93.94 269 GLY A C 1
ATOM 2180 O O . GLY A 1 269 ? 3.430 1.554 25.825 1.00 93.94 269 GLY A O 1
ATOM 2181 N N . ARG A 1 270 ? 1.196 1.584 26.090 1.00 89.94 270 ARG A N 1
ATOM 2182 C CA . ARG A 1 270 ? 0.886 1.525 24.650 1.00 89.94 270 ARG A CA 1
ATOM 2183 C C . ARG A 1 270 ? 1.305 2.798 23.920 1.00 89.94 270 ARG A C 1
ATOM 2185 O O . ARG A 1 270 ? 1.901 2.692 22.850 1.00 89.94 270 ARG A O 1
ATOM 2192 N N . ASP A 1 271 ? 1.055 3.968 24.500 1.00 92.31 271 ASP A N 1
ATOM 2193 C CA . ASP A 1 271 ? 1.453 5.255 23.918 1.00 92.31 271 ASP A CA 1
ATOM 2194 C C . ASP A 1 271 ? 2.981 5.375 23.823 1.00 92.31 271 ASP A C 1
ATOM 2196 O O . ASP A 1 271 ? 3.516 5.765 22.784 1.00 92.31 271 ASP A O 1
ATOM 2200 N N . ALA A 1 272 ? 3.707 4.950 24.863 1.00 94.31 272 ALA A N 1
ATOM 2201 C CA . ALA A 1 272 ? 5.167 4.898 24.839 1.00 94.31 272 ALA A CA 1
ATOM 2202 C C . ALA A 1 272 ? 5.692 3.967 23.731 1.00 94.31 272 ALA A C 1
ATOM 2204 O O . ALA A 1 272 ? 6.628 4.321 23.012 1.00 94.31 272 ALA A O 1
ATOM 2205 N N . HIS A 1 273 ? 5.066 2.799 23.549 1.00 94.44 273 HIS A N 1
ATOM 2206 C CA . HIS A 1 273 ? 5.430 1.877 22.474 1.00 94.44 273 HIS A CA 1
ATOM 2207 C C . HIS A 1 273 ? 5.138 2.457 21.081 1.00 94.44 273 HIS A C 1
ATOM 2209 O O . HIS A 1 273 ? 5.967 2.338 20.177 1.00 94.44 273 HIS A O 1
ATOM 2215 N N . MET A 1 274 ? 3.996 3.131 20.911 1.00 93.44 274 MET A N 1
ATOM 2216 C CA . MET A 1 274 ? 3.640 3.810 19.664 1.00 93.44 274 MET A CA 1
ATOM 2217 C C . MET A 1 274 ? 4.651 4.908 19.313 1.00 93.44 274 MET A C 1
ATOM 2219 O O . MET A 1 274 ? 5.080 4.999 18.162 1.00 93.44 274 MET A O 1
ATOM 2223 N N . HIS A 1 275 ? 5.074 5.703 20.298 1.00 95.50 275 HIS A N 1
ATOM 2224 C CA . HIS A 1 275 ? 6.096 6.728 20.102 1.00 95.50 275 HIS A CA 1
ATOM 2225 C C . HIS A 1 275 ? 7.452 6.143 19.695 1.00 95.50 275 HIS A C 1
ATOM 2227 O O . HIS A 1 275 ? 8.103 6.688 18.804 1.00 95.50 275 HIS A O 1
ATOM 2233 N N . GLU A 1 276 ? 7.870 5.019 20.282 1.00 96.00 276 GLU A N 1
ATOM 2234 C CA . GLU A 1 276 ? 9.114 4.353 19.878 1.00 96.00 276 GLU A CA 1
ATOM 2235 C C . GLU A 1 276 ? 9.032 3.814 18.441 1.00 96.00 276 GLU A C 1
ATOM 2237 O O . GLU A 1 276 ? 9.963 4.005 17.660 1.00 96.00 276 GLU A O 1
ATOM 2242 N N . LEU A 1 277 ? 7.902 3.220 18.040 1.00 92.81 277 LEU A N 1
ATOM 2243 C CA . LEU A 1 277 ? 7.692 2.785 16.653 1.00 92.81 277 LEU A CA 1
ATOM 2244 C C . LEU A 1 277 ? 7.729 3.960 15.667 1.00 92.81 277 LEU A C 1
ATOM 2246 O O . LEU A 1 277 ? 8.379 3.872 14.626 1.00 92.81 277 LEU A O 1
ATOM 2250 N N . GLN A 1 278 ? 7.082 5.082 15.996 1.00 93.12 278 GLN A N 1
ATOM 2251 C CA . GLN A 1 278 ? 7.139 6.299 15.177 1.00 93.12 278 GLN A CA 1
ATOM 2252 C C . GLN A 1 278 ? 8.572 6.821 15.030 1.00 93.12 278 GLN A C 1
ATOM 2254 O O . GLN A 1 278 ? 8.974 7.231 13.936 1.00 93.12 278 GLN A O 1
ATOM 2259 N N . ARG A 1 279 ? 9.361 6.771 16.110 1.00 95.81 279 ARG A N 1
ATOM 2260 C CA . ARG A 1 279 ? 10.780 7.140 16.094 1.00 95.81 279 ARG A CA 1
ATOM 2261 C C . ARG A 1 279 ? 11.573 6.244 15.144 1.00 95.81 279 ARG A C 1
ATOM 2263 O O . ARG A 1 279 ? 12.263 6.759 14.272 1.00 95.81 279 ARG A O 1
ATOM 2270 N N . GLN A 1 280 ? 11.397 4.926 15.237 1.00 94.19 280 GLN A N 1
ATOM 2271 C CA . GLN A 1 280 ? 12.074 3.959 14.365 1.00 94.19 280 GLN A CA 1
ATOM 2272 C C . GLN A 1 280 ? 11.715 4.138 12.886 1.00 94.19 280 GLN A C 1
ATOM 2274 O O . GLN A 1 280 ? 12.600 4.101 12.033 1.00 94.19 280 GLN A O 1
ATOM 2279 N N . VAL A 1 281 ? 10.438 4.375 12.570 1.00 90.31 281 VAL A N 1
ATOM 2280 C CA . VAL A 1 281 ? 9.999 4.664 11.193 1.00 90.31 281 VAL A CA 1
ATOM 2281 C C . VAL A 1 281 ? 10.662 5.937 10.669 1.00 90.31 281 VAL A C 1
ATOM 2283 O O . VAL A 1 281 ? 11.157 5.955 9.543 1.00 90.31 281 VAL A O 1
ATOM 2286 N N . THR A 1 282 ? 10.724 6.982 11.496 1.00 93.31 282 THR A N 1
ATOM 2287 C CA . THR A 1 282 ? 11.366 8.253 11.134 1.00 93.31 282 THR A CA 1
ATOM 2288 C C . THR A 1 282 ? 12.863 8.062 10.873 1.00 93.31 282 THR A C 1
ATOM 2290 O O . THR A 1 282 ? 13.374 8.524 9.851 1.00 93.31 282 THR A O 1
ATOM 2293 N N . ASP A 1 283 ? 13.558 7.319 11.738 1.00 92.06 283 ASP A N 1
ATOM 2294 C CA . ASP A 1 283 ? 14.984 7.005 11.588 1.00 92.06 283 ASP A CA 1
ATOM 2295 C C . ASP A 1 283 ? 15.259 6.196 10.307 1.00 92.06 283 ASP A C 1
ATOM 2297 O O . ASP A 1 283 ? 16.175 6.522 9.544 1.00 92.06 283 ASP A O 1
ATOM 2301 N N . LEU A 1 284 ? 14.435 5.183 10.016 1.00 90.19 284 LEU A N 1
ATOM 2302 C CA . LEU A 1 284 ? 14.523 4.403 8.777 1.00 90.19 284 LEU A CA 1
ATOM 2303 C C . LEU A 1 284 ? 14.283 5.272 7.543 1.00 90.19 284 LEU A C 1
ATOM 2305 O O . LEU A 1 284 ? 15.025 5.177 6.566 1.00 90.19 284 LEU A O 1
ATOM 2309 N N . GLN A 1 285 ? 13.296 6.162 7.590 1.00 85.19 285 GLN A N 1
ATOM 2310 C CA . GLN A 1 285 ? 13.011 7.069 6.486 1.00 85.19 285 GLN A CA 1
ATOM 2311 C C . GLN A 1 285 ? 14.171 8.044 6.241 1.00 85.19 285 GLN A C 1
ATOM 2313 O O . GLN A 1 285 ? 14.539 8.293 5.090 1.00 85.19 285 GLN A O 1
ATOM 2318 N N . HIS A 1 286 ? 14.810 8.556 7.297 1.00 85.69 286 HIS A N 1
ATOM 2319 C CA . HIS A 1 286 ? 16.041 9.341 7.171 1.00 85.69 286 HIS A CA 1
ATOM 2320 C C . HIS A 1 286 ? 17.187 8.534 6.554 1.00 85.69 286 HIS A C 1
ATOM 2322 O O . HIS A 1 286 ? 17.887 9.046 5.675 1.00 85.69 286 HIS A O 1
ATOM 2328 N N . TYR A 1 287 ? 17.361 7.279 6.969 1.00 85.81 287 TYR A N 1
ATOM 2329 C CA . TYR A 1 287 ? 18.373 6.389 6.407 1.00 85.81 287 TYR A CA 1
ATOM 2330 C C . TYR A 1 287 ? 18.148 6.132 4.910 1.00 85.81 287 TYR A C 1
ATOM 2332 O O . TYR A 1 287 ? 19.079 6.308 4.121 1.00 85.81 287 TYR A O 1
ATOM 2340 N N . CYS A 1 288 ? 16.921 5.782 4.508 1.00 76.00 288 CYS A N 1
ATOM 2341 C CA . CYS A 1 288 ? 16.552 5.563 3.109 1.00 76.00 288 CYS A CA 1
ATOM 2342 C C . CYS A 1 288 ? 16.817 6.813 2.264 1.00 76.00 288 CYS A C 1
ATOM 2344 O O . CYS A 1 288 ? 17.537 6.728 1.273 1.00 76.00 288 CYS A O 1
ATOM 2346 N N . ASN A 1 289 ? 16.357 7.985 2.713 1.00 80.94 289 ASN A N 1
ATOM 2347 C CA . ASN A 1 289 ? 16.599 9.253 2.018 1.00 80.94 289 ASN A CA 1
ATOM 2348 C C . ASN A 1 289 ? 18.101 9.554 1.854 1.00 80.94 289 ASN A C 1
ATOM 2350 O O . ASN A 1 289 ? 18.529 10.064 0.821 1.00 80.94 289 ASN A O 1
ATOM 2354 N N . SER A 1 290 ? 18.919 9.249 2.866 1.00 86.88 290 SER A N 1
ATOM 2355 C CA . SER A 1 290 ? 20.375 9.439 2.804 1.00 86.88 290 SER A CA 1
ATOM 2356 C C . SER A 1 290 ? 21.065 8.429 1.878 1.00 86.88 290 SER A C 1
ATOM 2358 O O . SER A 1 290 ? 22.068 8.745 1.233 1.00 86.88 290 SER A O 1
ATOM 2360 N N . ALA A 1 291 ? 20.572 7.192 1.817 1.00 81.50 291 ALA A N 1
ATOM 2361 C CA . ALA A 1 291 ? 21.079 6.178 0.898 1.00 81.50 291 ALA A CA 1
ATOM 2362 C C . ALA A 1 291 ? 20.741 6.526 -0.561 1.00 81.50 291 ALA A C 1
ATOM 2364 O O . ALA A 1 291 ? 21.633 6.491 -1.410 1.00 81.50 291 ALA A O 1
ATOM 2365 N N . GLU A 1 292 ? 19.498 6.937 -0.821 1.00 83.50 292 GLU A N 1
ATOM 2366 C CA . GLU A 1 292 ? 19.035 7.441 -2.118 1.00 83.50 292 GLU A CA 1
ATOM 2367 C C . GLU A 1 292 ? 19.876 8.634 -2.591 1.00 83.50 292 GLU A C 1
ATOM 2369 O O . GLU A 1 292 ? 20.348 8.653 -3.731 1.00 83.50 292 GLU A O 1
ATOM 2374 N N . GLU A 1 293 ? 20.144 9.589 -1.694 1.00 84.75 293 GLU A N 1
ATOM 2375 C CA . GLU A 1 293 ? 21.005 10.734 -1.984 1.00 84.75 293 GLU A CA 1
ATOM 2376 C C . GLU A 1 293 ? 22.419 10.287 -2.378 1.00 84.75 293 GLU A C 1
ATOM 2378 O O . GLU A 1 293 ? 22.924 10.663 -3.434 1.00 84.75 293 GLU A O 1
ATOM 2383 N N . ARG A 1 294 ? 23.059 9.424 -1.582 1.00 84.31 294 ARG A N 1
ATOM 2384 C CA . ARG A 1 294 ? 24.414 8.934 -1.890 1.00 84.31 294 ARG A CA 1
ATOM 2385 C C . ARG A 1 294 ? 24.477 8.212 -3.234 1.00 84.31 294 ARG A C 1
ATOM 2387 O O . ARG A 1 294 ? 25.393 8.477 -4.013 1.00 84.31 294 ARG A O 1
ATOM 2394 N N . TYR A 1 295 ? 23.501 7.354 -3.525 1.00 84.44 295 TYR A N 1
ATOM 2395 C CA . TYR A 1 295 ? 23.421 6.640 -4.798 1.00 84.44 295 TYR A CA 1
ATOM 2396 C C . TYR A 1 295 ? 23.290 7.605 -5.985 1.00 84.44 295 TYR A C 1
ATOM 2398 O O . TYR A 1 295 ? 24.040 7.499 -6.959 1.00 84.44 295 TYR A O 1
ATOM 2406 N N . PHE A 1 296 ? 22.400 8.597 -5.875 1.00 84.81 296 PHE A N 1
ATOM 2407 C CA . PHE A 1 296 ? 22.214 9.617 -6.905 1.00 84.81 296 PHE A CA 1
ATOM 2408 C C . PHE A 1 296 ? 23.519 10.372 -7.201 1.00 84.81 296 PHE A C 1
ATOM 2410 O O . PHE A 1 296 ? 23.912 10.527 -8.360 1.00 84.81 296 PHE A O 1
ATOM 2417 N N . TYR A 1 297 ? 24.237 10.799 -6.160 1.00 86.81 297 TYR A N 1
ATOM 2418 C CA . TYR A 1 297 ? 25.491 11.537 -6.321 1.00 86.81 297 TYR A CA 1
ATOM 2419 C C . TYR A 1 297 ? 26.576 10.677 -6.975 1.00 86.81 297 TYR A C 1
ATOM 2421 O O . TYR A 1 297 ? 27.272 11.163 -7.870 1.00 86.81 297 TYR A O 1
ATOM 2429 N N . SER A 1 298 ? 26.700 9.401 -6.592 1.00 83.88 298 SER A N 1
ATOM 2430 C CA . SER A 1 298 ? 27.619 8.459 -7.242 1.00 83.88 298 SER A CA 1
ATOM 2431 C C . SER A 1 298 ? 27.330 8.313 -8.737 1.00 83.88 298 SER A C 1
ATOM 2433 O O . SER A 1 298 ? 28.260 8.293 -9.544 1.00 83.88 298 SER A O 1
ATOM 2435 N N . LEU A 1 299 ? 26.054 8.280 -9.122 1.00 83.94 299 LEU A N 1
ATOM 2436 C CA . LEU A 1 299 ? 25.651 8.138 -10.517 1.00 83.94 299 LEU A CA 1
ATOM 2437 C C . LEU A 1 299 ? 25.977 9.395 -11.339 1.00 83.94 299 LEU A C 1
ATOM 2439 O O . LEU A 1 299 ? 26.558 9.294 -12.421 1.00 83.94 299 LEU A O 1
ATOM 2443 N N . VAL A 1 300 ? 25.718 10.589 -10.794 1.00 85.12 300 VAL A N 1
ATOM 2444 C CA . VAL A 1 300 ? 26.113 11.856 -11.439 1.00 85.12 300 VAL A CA 1
ATOM 2445 C C . VAL A 1 300 ? 27.636 11.969 -11.573 1.00 85.12 300 VAL A C 1
ATOM 2447 O O . VAL A 1 300 ? 28.125 12.445 -12.598 1.00 85.12 300 VAL A O 1
ATOM 2450 N N . ILE A 1 301 ? 28.405 11.514 -10.577 1.00 85.38 301 ILE A N 1
ATOM 2451 C CA . ILE A 1 301 ? 29.872 11.446 -10.673 1.00 85.38 301 ILE A CA 1
ATOM 2452 C C . ILE A 1 301 ? 30.293 10.525 -11.826 1.00 85.38 301 ILE A C 1
ATOM 2454 O O . ILE A 1 301 ? 31.141 10.918 -12.627 1.00 85.38 301 ILE A O 1
ATOM 2458 N N . GLY A 1 302 ? 29.673 9.349 -11.959 1.00 82.44 302 GLY A N 1
ATOM 2459 C CA . GLY A 1 302 ? 29.924 8.427 -13.072 1.00 82.44 302 GLY A CA 1
ATOM 2460 C C . GLY A 1 302 ? 29.682 9.068 -14.443 1.00 82.44 302 GLY A C 1
ATOM 2461 O O . GLY A 1 302 ? 30.539 8.982 -15.324 1.00 82.44 302 GLY A O 1
ATOM 2462 N N . VAL A 1 303 ? 28.571 9.796 -14.603 1.00 84.12 303 VAL A N 1
ATOM 2463 C CA . VAL A 1 303 ? 28.262 10.539 -15.840 1.00 84.12 303 VAL A CA 1
ATOM 2464 C C . VAL A 1 303 ? 29.325 11.598 -16.130 1.00 84.12 303 VAL A C 1
ATOM 2466 O O . VAL A 1 303 ? 29.835 11.663 -17.247 1.00 84.12 303 VAL A O 1
ATOM 2469 N N . LYS A 1 304 ? 29.731 12.385 -15.127 1.00 85.44 304 LYS A N 1
ATOM 2470 C CA . LYS A 1 304 ? 30.788 13.398 -15.288 1.00 85.44 304 LYS A CA 1
ATOM 2471 C C . LYS A 1 304 ? 32.126 12.795 -15.713 1.00 85.44 304 LYS A C 1
ATOM 2473 O O . LYS A 1 304 ? 32.805 13.368 -16.564 1.00 85.44 304 LYS A O 1
ATOM 2478 N N . LEU A 1 305 ? 32.506 11.655 -15.136 1.00 83.88 305 LEU A N 1
ATOM 2479 C CA . LEU A 1 305 ? 33.727 10.939 -15.511 1.00 83.88 305 LEU A CA 1
ATOM 2480 C C . LEU A 1 305 ? 33.665 10.452 -16.964 1.00 83.88 305 LEU A C 1
ATOM 2482 O O . LEU A 1 305 ? 34.634 10.627 -17.701 1.00 83.88 305 LEU A O 1
ATOM 2486 N N . ASN A 1 306 ? 32.520 9.920 -17.400 1.00 81.81 306 ASN A N 1
ATOM 2487 C CA . ASN A 1 306 ? 32.322 9.499 -18.787 1.00 81.81 306 ASN A CA 1
ATOM 2488 C C . ASN A 1 306 ? 32.396 10.685 -19.768 1.00 81.81 306 ASN A C 1
ATOM 2490 O O . ASN A 1 306 ? 33.110 10.623 -20.766 1.00 81.81 306 ASN A O 1
ATOM 2494 N N . MET A 1 307 ? 31.752 11.813 -19.445 1.00 83.44 307 MET A N 1
ATOM 2495 C CA . MET A 1 307 ? 31.872 13.051 -20.229 1.00 83.44 307 MET A CA 1
ATOM 2496 C C . MET A 1 307 ? 33.335 13.507 -20.344 1.00 83.44 307 MET A C 1
ATOM 2498 O O . MET A 1 307 ? 33.804 13.857 -21.427 1.00 83.44 307 MET A O 1
ATOM 2502 N N . SER A 1 308 ? 34.084 13.468 -19.239 1.00 82.12 308 SER A N 1
ATOM 2503 C CA . SER A 1 308 ? 35.515 13.791 -19.233 1.00 82.12 308 SER A CA 1
ATOM 2504 C C . SER A 1 308 ? 36.310 12.868 -20.163 1.00 82.12 308 SER A C 1
ATOM 2506 O O . SER A 1 308 ? 37.134 13.347 -20.940 1.00 82.12 308 SER A O 1
ATOM 2508 N N . ALA A 1 309 ? 36.046 11.558 -20.126 1.00 79.94 309 ALA A N 1
ATOM 2509 C CA . ALA A 1 309 ? 36.697 10.573 -20.993 1.00 79.94 309 ALA A CA 1
ATOM 2510 C C . ALA A 1 309 ? 36.384 10.785 -22.486 1.00 79.94 309 ALA A C 1
ATOM 2512 O O . ALA A 1 309 ? 37.232 10.527 -23.336 1.00 79.94 309 ALA A O 1
ATOM 2513 N N . GLN A 1 310 ? 35.201 11.315 -22.808 1.00 82.06 310 GLN A N 1
ATOM 2514 C CA . GLN A 1 310 ? 34.792 11.659 -24.174 1.00 82.06 310 GLN A CA 1
ATOM 2515 C C . GLN A 1 310 ? 35.291 13.037 -24.653 1.00 82.06 310 GLN A C 1
ATOM 2517 O O . GLN A 1 310 ? 34.980 13.453 -25.768 1.00 82.06 310 GLN A O 1
ATOM 2522 N N . GLY A 1 311 ? 36.075 13.758 -23.843 1.00 85.38 311 GLY A N 1
ATOM 2523 C CA . GLY A 1 311 ? 36.688 15.030 -24.237 1.00 85.38 311 GLY A CA 1
ATOM 2524 C C . GLY A 1 311 ? 35.783 16.256 -24.083 1.00 85.38 311 GLY A C 1
ATOM 2525 O O . GLY A 1 311 ? 36.053 17.303 -24.679 1.00 85.38 311 GLY A O 1
ATOM 2526 N N . TYR A 1 312 ? 34.720 16.165 -23.278 1.00 81.75 312 TYR A N 1
ATOM 2527 C CA . TYR A 1 312 ? 33.893 17.323 -22.943 1.00 81.75 312 TYR A CA 1
ATOM 2528 C C . TYR A 1 312 ? 34.694 18.399 -22.201 1.00 81.75 312 TYR A C 1
ATOM 2530 O O . TYR A 1 312 ? 35.504 18.114 -21.319 1.00 81.75 312 TYR A O 1
ATOM 2538 N N . ARG A 1 313 ? 34.422 19.675 -22.511 1.00 85.25 313 ARG A N 1
ATOM 2539 C CA . ARG A 1 313 ? 35.015 20.804 -21.779 1.00 85.25 313 ARG A CA 1
ATOM 2540 C C . ARG A 1 313 ? 34.537 20.807 -20.329 1.00 85.25 313 ARG A C 1
ATOM 2542 O O . ARG A 1 313 ? 33.350 20.620 -20.058 1.00 85.25 313 ARG A O 1
ATOM 2549 N N . THR A 1 314 ? 35.431 21.156 -19.409 1.00 82.69 314 THR A N 1
ATOM 2550 C CA . THR A 1 314 ? 35.144 21.271 -17.970 1.00 82.69 314 THR A CA 1
ATOM 2551 C C . THR A 1 314 ? 33.952 22.190 -17.676 1.00 82.69 314 THR A C 1
ATOM 2553 O O . THR A 1 314 ? 33.191 21.945 -16.744 1.00 82.69 314 THR A O 1
ATOM 2556 N N . THR A 1 315 ? 33.730 23.217 -18.503 1.00 83.50 315 THR A N 1
ATOM 2557 C CA . THR A 1 315 ? 32.573 24.119 -18.401 1.00 83.50 315 THR A CA 1
ATOM 2558 C C . THR A 1 315 ? 31.237 23.418 -18.633 1.00 83.50 315 THR A C 1
ATOM 2560 O O . THR A 1 315 ? 30.268 23.781 -17.980 1.00 83.50 315 THR A O 1
ATOM 2563 N N . HIS A 1 316 ? 31.173 22.416 -19.516 1.00 79.88 316 HIS A N 1
ATOM 2564 C CA . HIS A 1 316 ? 29.962 21.625 -19.769 1.00 79.88 316 HIS A CA 1
ATOM 2565 C C . HIS A 1 316 ? 29.749 20.572 -18.675 1.00 79.88 316 HIS A C 1
ATOM 2567 O O . HIS A 1 316 ? 28.641 20.413 -18.177 1.00 79.88 316 HIS A O 1
ATOM 2573 N N . ILE A 1 317 ? 30.824 19.929 -18.212 1.00 80.88 317 ILE A N 1
ATOM 2574 C CA . ILE A 1 317 ? 30.771 18.946 -17.114 1.00 80.88 317 ILE A CA 1
ATOM 2575 C C . ILE A 1 317 ? 30.284 19.599 -15.806 1.00 80.88 317 ILE A C 1
ATOM 2577 O O . ILE A 1 317 ? 29.526 19.003 -15.039 1.00 80.88 317 ILE A O 1
ATOM 2581 N N . ASN A 1 318 ? 30.675 20.852 -15.555 1.00 84.31 318 ASN A N 1
ATOM 2582 C CA . ASN A 1 318 ? 30.298 21.589 -14.346 1.00 84.31 318 ASN A CA 1
ATOM 2583 C C . ASN A 1 318 ? 28.855 22.123 -14.345 1.00 84.31 318 ASN A C 1
ATOM 2585 O O . ASN A 1 318 ? 28.390 22.574 -13.297 1.00 84.31 318 ASN A O 1
ATOM 2589 N N . GLN A 1 319 ? 28.131 22.056 -15.468 1.00 83.00 319 GLN A N 1
ATOM 2590 C CA . GLN A 1 319 ? 26.703 22.408 -15.507 1.00 83.00 319 GLN A CA 1
ATOM 2591 C C . GLN A 1 319 ? 25.843 21.384 -14.755 1.00 83.00 319 GLN A C 1
ATOM 2593 O O . GLN A 1 319 ? 24.814 21.745 -14.185 1.00 83.00 319 GLN A O 1
ATOM 2598 N N . LEU A 1 320 ? 26.300 20.130 -14.666 1.00 80.44 320 LEU A N 1
ATOM 2599 C CA . LEU A 1 320 ? 25.690 19.104 -13.825 1.00 80.44 320 LEU A CA 1
ATOM 2600 C C . LEU A 1 320 ? 25.937 19.428 -12.345 1.00 80.44 320 LEU A C 1
ATOM 2602 O O . LEU A 1 320 ? 27.015 19.161 -11.804 1.00 80.44 320 LEU A O 1
ATOM 2606 N N . LYS A 1 321 ? 24.931 19.989 -11.670 1.00 84.25 321 LYS A N 1
ATOM 2607 C CA . LYS A 1 321 ? 24.928 20.213 -10.217 1.00 84.25 321 LYS A CA 1
ATOM 2608 C C . LYS A 1 321 ? 24.127 19.099 -9.529 1.00 84.25 321 LYS A C 1
ATOM 2610 O O . LYS A 1 321 ? 22.899 19.144 -9.589 1.00 84.25 321 LYS A O 1
ATOM 2615 N N . PRO A 1 322 ? 24.786 18.115 -8.880 1.00 83.06 322 PRO A N 1
ATOM 2616 C CA . PRO A 1 322 ? 24.107 16.951 -8.303 1.00 83.06 322 PRO A CA 1
ATOM 2617 C C . PRO A 1 322 ? 23.004 17.344 -7.316 1.00 83.06 322 PRO A C 1
ATOM 2619 O O . PRO A 1 322 ? 21.890 16.850 -7.411 1.00 83.06 322 PRO A O 1
ATOM 2622 N N . GLN A 1 323 ? 23.277 18.309 -6.440 1.00 83.56 323 GLN A N 1
ATOM 2623 C CA . GLN A 1 323 ? 22.328 18.751 -5.420 1.00 83.56 323 GLN A CA 1
ATOM 2624 C C . GLN A 1 323 ? 21.039 19.339 -6.019 1.00 83.56 323 GLN A C 1
ATOM 2626 O O . GLN A 1 323 ? 19.941 18.945 -5.642 1.00 83.56 323 GLN A O 1
ATOM 2631 N N . THR A 1 324 ? 21.159 20.207 -7.029 1.00 83.94 324 THR A N 1
ATOM 2632 C CA . THR A 1 324 ? 20.005 20.821 -7.708 1.00 83.94 324 THR A CA 1
ATOM 2633 C C . THR A 1 324 ? 19.161 19.790 -8.461 1.00 83.94 324 THR A C 1
ATOM 2635 O O . THR A 1 324 ? 17.937 19.896 -8.499 1.00 83.94 324 THR A O 1
ATOM 2638 N N . LEU A 1 325 ? 19.801 18.782 -9.061 1.00 79.56 325 LEU A N 1
ATOM 2639 C CA . LEU A 1 325 ? 19.093 17.700 -9.747 1.00 79.56 325 LEU A CA 1
ATOM 2640 C C . LEU A 1 325 ? 18.390 16.770 -8.752 1.00 79.56 325 LEU A C 1
ATOM 2642 O O . LEU A 1 325 ? 17.241 16.401 -8.981 1.00 79.56 325 LEU A O 1
ATOM 2646 N N . TYR A 1 326 ? 19.039 16.448 -7.631 1.00 83.19 326 TYR A N 1
ATOM 2647 C CA . TYR A 1 326 ? 18.454 15.622 -6.578 1.00 83.19 326 TYR A CA 1
ATOM 2648 C C . TYR A 1 326 ? 17.221 16.284 -5.953 1.00 83.19 326 TYR A C 1
ATOM 2650 O O . TYR A 1 326 ? 16.169 15.658 -5.854 1.00 83.19 326 TYR A O 1
ATOM 2658 N N . GLU A 1 327 ? 17.299 17.574 -5.612 1.00 83.44 327 GLU A N 1
ATOM 2659 C CA . GLU A 1 327 ? 16.163 18.341 -5.078 1.00 83.44 327 GLU A CA 1
ATOM 2660 C C . GLU A 1 327 ? 14.984 18.398 -6.061 1.00 83.44 327 GLU A C 1
ATOM 2662 O O . GLU A 1 327 ? 13.825 18.319 -5.651 1.00 83.44 327 GLU A O 1
ATOM 2667 N N . ARG A 1 328 ? 15.270 18.474 -7.367 1.00 81.50 328 ARG A N 1
ATOM 2668 C CA . ARG A 1 328 ? 14.251 18.459 -8.426 1.00 81.50 328 ARG A CA 1
ATOM 2669 C C . ARG A 1 328 ? 13.553 17.104 -8.567 1.00 81.50 328 ARG A C 1
ATOM 2671 O O . ARG A 1 328 ? 12.372 17.072 -8.878 1.00 81.50 328 ARG A O 1
ATOM 2678 N N . ILE A 1 329 ? 14.264 15.999 -8.356 1.00 76.31 329 ILE A N 1
ATOM 2679 C CA . ILE A 1 329 ? 13.689 14.641 -8.382 1.00 76.31 329 ILE A CA 1
ATOM 2680 C C . ILE A 1 329 ? 12.933 14.359 -7.083 1.00 76.31 329 ILE A C 1
ATOM 2682 O O . ILE A 1 329 ? 11.867 13.750 -7.079 1.00 76.31 329 ILE A O 1
ATOM 2686 N N . ARG A 1 330 ? 13.447 14.855 -5.960 1.00 78.69 330 ARG A N 1
ATOM 2687 C CA . ARG A 1 330 ? 12.774 14.736 -4.670 1.00 78.69 330 ARG A CA 1
ATOM 2688 C C . ARG A 1 330 ? 11.443 15.489 -4.656 1.00 78.69 330 ARG A C 1
ATOM 2690 O O . ARG A 1 330 ? 10.474 14.995 -4.088 1.00 78.69 330 ARG A O 1
ATOM 2697 N N . SER A 1 331 ? 11.367 16.656 -5.299 1.00 79.94 331 SER A N 1
ATOM 2698 C CA . SER A 1 331 ? 10.130 17.443 -5.368 1.00 79.94 331 SER A CA 1
ATOM 2699 C C . SER A 1 331 ? 9.038 16.810 -6.236 1.00 79.94 331 SER A C 1
ATOM 2701 O O . SER A 1 331 ? 7.872 17.160 -6.072 1.00 79.94 331 SER A O 1
ATOM 2703 N N . THR A 1 332 ? 9.372 15.841 -7.097 1.00 76.44 332 THR A N 1
ATOM 2704 C CA . THR A 1 332 ? 8.374 15.060 -7.846 1.00 76.44 332 THR A CA 1
ATOM 2705 C C . THR A 1 332 ? 7.787 13.898 -7.042 1.00 76.44 332 THR A C 1
ATOM 2707 O O . THR A 1 332 ? 6.866 13.246 -7.525 1.00 76.44 332 THR A O 1
ATOM 2710 N N . GLY A 1 333 ? 8.281 13.633 -5.824 1.00 70.94 333 GLY A N 1
ATOM 2711 C CA . GLY A 1 333 ? 7.771 12.568 -4.947 1.00 70.94 333 GLY A CA 1
ATOM 2712 C C . GLY A 1 333 ? 8.056 11.146 -5.445 1.00 70.94 333 GLY A C 1
ATOM 2713 O O . GLY A 1 333 ? 7.508 10.182 -4.919 1.00 70.94 333 GLY A O 1
ATOM 2714 N N . THR A 1 334 ? 8.899 11.004 -6.465 1.00 66.62 334 THR A N 1
ATOM 2715 C CA . THR A 1 334 ? 9.291 9.722 -7.057 1.00 66.62 334 THR A CA 1
ATOM 2716 C C . THR A 1 334 ? 10.541 9.187 -6.370 1.00 66.62 334 THR A C 1
ATOM 2718 O O . THR A 1 334 ? 11.572 9.859 -6.381 1.00 66.62 334 THR A O 1
ATOM 2721 N N . SER A 1 335 ? 10.451 7.981 -5.798 1.00 65.88 335 SER A N 1
ATOM 2722 C CA . SER A 1 335 ? 11.598 7.262 -5.221 1.00 65.88 335 SER A CA 1
ATOM 2723 C C . SER A 1 335 ? 12.659 6.957 -6.281 1.00 65.88 335 SER A C 1
ATOM 2725 O O . SER A 1 335 ? 12.365 6.907 -7.482 1.00 65.88 335 SER A O 1
ATOM 2727 N N . VAL A 1 336 ? 13.898 6.729 -5.831 1.00 62.28 336 VAL A N 1
ATOM 2728 C CA . VAL A 1 336 ? 15.027 6.405 -6.706 1.00 62.28 336 VAL A CA 1
ATOM 2729 C C . VAL A 1 336 ? 14.780 5.173 -7.582 1.00 62.28 336 VAL A C 1
ATOM 2731 O O . VAL A 1 336 ? 15.220 5.136 -8.728 1.00 62.28 336 VAL A O 1
ATOM 2734 N N . GLU A 1 337 ? 14.009 4.204 -7.090 1.00 57.50 337 GLU A N 1
ATOM 2735 C CA . GLU A 1 337 ? 13.656 2.987 -7.837 1.00 57.50 337 GLU A CA 1
ATOM 2736 C C . GLU A 1 337 ? 12.714 3.253 -9.025 1.00 57.50 337 GLU A C 1
ATOM 2738 O O . GLU A 1 337 ? 12.652 2.464 -9.964 1.00 57.50 337 GLU A O 1
ATOM 2743 N N . HIS A 1 338 ? 12.021 4.396 -9.021 1.00 65.19 338 HIS A N 1
ATOM 2744 C CA . HIS A 1 338 ? 11.067 4.811 -10.050 1.00 65.19 338 HIS A CA 1
ATOM 2745 C C . HIS A 1 338 ? 11.490 6.133 -10.689 1.00 65.19 338 HIS A C 1
ATOM 2747 O O . HIS A 1 338 ? 10.655 7.017 -10.914 1.00 65.19 338 HIS A O 1
ATOM 2753 N N . TRP A 1 339 ? 12.793 6.300 -10.949 1.00 66.50 339 TRP A N 1
ATOM 2754 C CA . TRP A 1 339 ? 13.296 7.521 -11.566 1.00 66.50 339 TRP A CA 1
ATOM 2755 C C . TRP A 1 339 ? 12.475 7.891 -12.798 1.00 66.50 339 TRP A C 1
ATOM 2757 O O . TRP A 1 339 ? 12.335 7.080 -13.721 1.00 66.50 339 TRP A O 1
ATOM 2767 N N . PRO A 1 340 ? 11.940 9.122 -12.845 1.00 60.97 340 PRO A N 1
ATOM 2768 C CA . PRO A 1 340 ? 11.224 9.587 -14.010 1.00 60.97 340 PRO A CA 1
ATOM 2769 C C . PRO A 1 340 ? 12.089 9.399 -15.255 1.00 60.97 340 PRO A C 1
ATOM 2771 O O . PRO A 1 340 ? 13.257 9.789 -15.271 1.00 60.97 340 PRO A O 1
ATOM 2774 N N . GLY A 1 341 ? 11.517 8.861 -16.333 1.00 59.81 341 GLY A N 1
ATOM 2775 C CA . GLY A 1 341 ? 12.270 8.590 -17.562 1.00 59.81 341 GLY A CA 1
ATOM 2776 C C . GLY A 1 341 ? 12.939 9.828 -18.177 1.00 59.81 341 GLY A C 1
ATOM 2777 O O . GLY A 1 341 ? 13.771 9.691 -19.067 1.00 59.81 341 GLY A O 1
ATOM 2778 N N . TRP A 1 342 ? 12.594 11.047 -17.745 1.00 65.69 342 TRP A N 1
ATOM 2779 C CA . TRP A 1 342 ? 13.333 12.259 -18.110 1.00 65.69 342 TRP A CA 1
ATOM 2780 C C . TRP A 1 342 ? 14.721 12.324 -17.456 1.00 65.69 342 TRP A C 1
ATOM 2782 O O . TRP A 1 342 ? 15.652 12.713 -18.140 1.00 65.69 342 TRP A O 1
ATOM 2792 N N . VAL A 1 343 ? 14.899 11.862 -16.212 1.00 67.19 343 VAL A N 1
ATOM 2793 C CA . VAL A 1 343 ? 16.195 11.850 -15.500 1.00 67.19 343 VAL A CA 1
ATOM 2794 C C . VAL A 1 343 ? 17.178 10.920 -16.199 1.00 67.19 343 VAL A C 1
ATOM 2796 O O . VAL A 1 343 ? 18.300 11.311 -16.506 1.00 67.19 343 VAL A O 1
ATOM 2799 N N . ALA A 1 344 ? 16.735 9.697 -16.505 1.00 68.06 344 ALA A N 1
ATOM 2800 C CA . ALA A 1 344 ? 17.541 8.724 -17.235 1.00 68.06 344 ALA A CA 1
ATOM 2801 C C . ALA A 1 344 ? 17.897 9.233 -18.642 1.00 68.06 344 ALA A C 1
ATOM 2803 O O . ALA A 1 344 ? 19.042 9.111 -19.065 1.00 68.06 344 ALA A O 1
ATOM 2804 N N . ARG A 1 345 ? 16.943 9.866 -19.345 1.00 68.38 345 ARG A N 1
ATOM 2805 C CA . ARG A 1 345 ? 17.182 10.479 -20.663 1.00 68.38 345 ARG A CA 1
ATOM 2806 C C . ARG A 1 345 ? 18.127 11.672 -20.595 1.00 68.38 345 ARG A C 1
ATOM 2808 O O . ARG A 1 345 ? 18.974 11.801 -21.466 1.00 68.38 345 ARG A O 1
ATOM 2815 N N . GLU A 1 346 ? 18.017 12.517 -19.578 1.00 68.62 346 GLU A N 1
ATOM 2816 C CA . GLU A 1 346 ? 18.855 13.704 -19.412 1.00 68.62 346 GLU A CA 1
ATOM 2817 C C . GLU A 1 346 ? 20.295 13.291 -19.083 1.00 68.62 346 GLU A C 1
ATOM 2819 O O . GLU A 1 346 ? 21.222 13.697 -19.780 1.00 68.62 346 GLU A O 1
ATOM 2824 N N . LEU A 1 347 ? 20.487 12.361 -18.142 1.00 69.50 347 LEU A N 1
ATOM 2825 C CA . LEU A 1 347 ? 21.805 11.799 -17.826 1.00 69.50 347 LEU A CA 1
ATOM 2826 C C . LEU A 1 347 ? 22.420 11.019 -19.001 1.00 69.50 347 LEU A C 1
ATOM 2828 O O . LEU A 1 347 ? 23.619 11.147 -19.245 1.00 69.50 347 LEU A O 1
ATOM 2832 N N . ALA A 1 348 ? 21.617 10.268 -19.762 1.00 67.25 348 ALA A N 1
ATOM 2833 C CA . ALA A 1 348 ? 22.082 9.566 -20.959 1.00 67.25 348 ALA A CA 1
ATOM 2834 C C . ALA A 1 348 ? 22.448 10.539 -22.092 1.00 67.25 348 ALA A C 1
ATOM 2836 O O . ALA A 1 348 ? 23.512 10.396 -22.693 1.00 67.25 348 ALA A O 1
ATOM 2837 N N . SER A 1 349 ? 21.622 11.561 -22.345 1.00 65.56 349 SER A N 1
ATOM 2838 C CA . SER A 1 349 ? 21.858 12.572 -23.388 1.00 65.56 349 SER A CA 1
ATOM 2839 C C . SER A 1 349 ? 23.128 13.384 -23.144 1.00 65.56 349 SER A C 1
ATOM 2841 O O . SER A 1 349 ? 23.856 13.693 -24.081 1.00 65.56 349 SER A O 1
ATOM 2843 N N . LEU A 1 350 ? 23.448 13.657 -21.877 1.00 63.59 350 LEU A N 1
ATOM 2844 C CA . LEU A 1 350 ? 24.669 14.360 -21.488 1.00 63.59 350 LEU A CA 1
ATOM 2845 C C . LEU A 1 350 ? 25.927 13.493 -21.636 1.00 63.59 350 LEU A C 1
ATOM 2847 O O . LEU A 1 350 ? 27.032 14.025 -21.625 1.00 63.59 350 LEU A O 1
ATOM 2851 N N . SER A 1 351 ? 25.768 12.175 -21.781 1.00 57.78 351 SER A N 1
ATOM 2852 C CA . SER A 1 351 ? 26.860 11.202 -21.905 1.00 57.78 351 SER A CA 1
ATOM 2853 C C . SER A 1 351 ? 27.134 10.730 -23.339 1.00 57.78 351 SER A C 1
ATOM 2855 O O . SER A 1 351 ? 28.017 9.897 -23.540 1.00 57.78 351 SER A O 1
ATOM 2857 N N . GLN A 1 352 ? 26.381 11.215 -24.330 1.00 61.00 352 GLN A N 1
ATOM 2858 C CA . GLN A 1 352 ? 26.617 10.908 -25.745 1.00 61.00 352 GLN A CA 1
ATOM 2859 C C . GLN A 1 352 ? 27.708 11.822 -26.304 1.00 61.00 352 GLN A C 1
ATOM 2861 O O . GLN A 1 352 ? 27.720 12.986 -25.936 1.00 61.00 352 GLN A O 1
ATOM 2866 N N . PRO A 1 353 ? 28.611 11.376 -27.189 1.00 56.91 353 PRO A N 1
ATOM 2867 C CA . PRO A 1 353 ? 29.643 12.242 -27.751 1.00 56.91 353 PRO A CA 1
ATOM 2868 C C . PRO A 1 353 ? 29.022 13.363 -28.596 1.00 56.91 353 PRO A C 1
ATOM 2870 O O . PRO A 1 353 ? 28.138 13.115 -29.414 1.00 56.91 353 PRO A O 1
ATOM 2873 N N . LEU A 1 354 ? 29.520 14.596 -28.438 1.00 56.81 354 LEU A N 1
ATOM 2874 C CA . LEU A 1 354 ? 29.268 15.675 -29.396 1.00 56.81 354 LEU A CA 1
ATOM 2875 C C . LEU A 1 354 ? 29.783 15.202 -30.761 1.00 56.81 354 LEU A C 1
ATOM 2877 O O . LEU A 1 354 ? 30.994 15.184 -30.996 1.00 56.81 354 LEU A O 1
ATOM 2881 N N . THR A 1 355 ? 28.881 14.799 -31.658 1.00 47.81 355 THR A N 1
ATOM 2882 C CA . THR A 1 355 ? 29.197 14.634 -33.078 1.00 47.81 355 THR A CA 1
ATOM 2883 C C . THR A 1 355 ? 29.859 15.920 -33.546 1.00 47.81 355 THR A C 1
ATOM 2885 O O . THR A 1 355 ? 29.246 16.986 -33.476 1.00 47.81 355 THR A O 1
ATOM 2888 N N . ARG A 1 356 ? 31.135 15.815 -33.937 1.00 41.22 356 ARG A N 1
ATOM 2889 C CA . ARG A 1 356 ? 31.936 16.922 -34.465 1.00 41.22 356 ARG A CA 1
ATOM 2890 C C . ARG A 1 356 ? 31.142 17.608 -35.582 1.00 41.22 356 ARG A C 1
ATOM 2892 O O . ARG A 1 356 ? 30.952 17.004 -36.634 1.00 41.22 356 ARG A O 1
ATOM 2899 N N . GLN A 1 357 ? 30.677 18.829 -35.325 1.00 34.91 357 GLN A N 1
ATOM 2900 C CA . GLN A 1 357 ? 30.463 19.830 -36.369 1.00 34.91 357 GLN A CA 1
ATOM 2901 C C . GLN A 1 357 ? 31.770 20.577 -36.592 1.00 34.91 357 GLN A C 1
ATOM 2903 O O . GLN A 1 357 ? 32.455 20.860 -35.577 1.00 34.91 357 GLN A O 1
#

InterPro domains:
  IPR036871 PX domain superfamily [G3DSA:3.30.1520.10] (3-54)
  IPR036871 PX domain superfamily [SSF64268] (9-54)

Radius of gyration: 67.15 Å; chains: 1; bounding box: 120×39×207 Å

Organism: Branchiostoma floridae (NCBI:txid7739)

Sequence (357 aa):
MFCVHLSYHPAFIQQRQRGLNDFIRNLLGQREMAKSLPVRMFFRLDNPPEPHEDLEASQLYCSSLEDTVVSLKQHNRDLEAEVEAMRAELAHVRSEGDSSVQVSSWQQHHQRGVDEQIRGLQQQLSHVQEREQQVSEELQQLRHEIEAERAAAAAAQELETQRRDTKLKQQMLEFEAQYQEVDQKVGHLLVAFSELPNVEVTVGGRSFELKAQDAIPEQAKNLKQSLGDGKQQMLKMHRDAMEARNTEVEQLKANLSHLRLRYTEDVQGRDAHMHELQRQVTDLQHYCNSAEERYFYSLVIGVKLNMSAQGYRTTHINQLKPQTLYERIRSTGTSVEHWPGWVARELASLSQPLTRQ

pLDDT: mean 81.84, std 13.81, range [34.91, 97.56]